Protein AF-A0A970SRC0-F1 (afdb_monomer_lite)

Structure (mmCIF, N/CA/C/O backbone):
data_AF-A0A970SRC0-F1
#
_entry.id   AF-A0A970SRC0-F1
#
loop_
_atom_site.group_PDB
_atom_site.id
_atom_site.type_symbol
_atom_site.label_atom_id
_atom_site.label_alt_id
_atom_site.label_comp_id
_atom_site.label_asym_id
_atom_site.label_entity_id
_atom_site.label_seq_id
_atom_site.pdbx_PDB_ins_code
_atom_site.Cartn_x
_atom_site.Cartn_y
_atom_site.Cartn_z
_atom_site.occupancy
_atom_site.B_iso_or_equiv
_atom_site.auth_seq_id
_atom_site.auth_comp_id
_atom_site.auth_asym_id
_atom_site.auth_atom_id
_atom_site.pdbx_PDB_model_num
ATOM 1 N N . PRO A 1 1 ? 11.162 3.478 -21.171 1.00 37.19 1 PRO A N 1
ATOM 2 C CA . PRO A 1 1 ? 11.916 2.953 -22.326 1.00 37.19 1 PRO A CA 1
ATOM 3 C C . PRO A 1 1 ? 12.314 1.487 -22.072 1.00 37.19 1 PRO A C 1
ATOM 5 O O . PRO A 1 1 ? 12.877 1.206 -21.022 1.00 37.19 1 PRO A O 1
ATOM 8 N N . MET A 1 2 ? 12.082 0.576 -23.019 1.00 35.88 2 MET A N 1
ATOM 9 C CA . MET A 1 2 ? 13.018 -0.543 -23.213 1.00 35.88 2 MET A CA 1
ATOM 10 C C . MET A 1 2 ? 13.624 -0.421 -24.614 1.00 35.88 2 MET A C 1
ATOM 12 O O . MET A 1 2 ? 13.090 -1.006 -25.547 1.00 35.88 2 MET A O 1
ATOM 16 N N . PRO A 1 3 ? 14.675 0.404 -24.789 1.00 45.31 3 PRO A N 1
ATOM 17 C CA . PRO A 1 3 ? 15.273 0.731 -26.077 1.00 45.31 3 PRO A CA 1
ATOM 18 C C . PRO A 1 3 ? 16.779 0.422 -26.089 1.00 45.31 3 PRO A C 1
ATOM 20 O O . PRO A 1 3 ? 17.549 1.151 -26.695 1.00 45.31 3 PRO A O 1
ATOM 23 N N . THR A 1 4 ? 17.242 -0.589 -25.352 1.00 50.81 4 THR A N 1
ATOM 24 C CA . THR A 1 4 ? 18.683 -0.912 -25.286 1.00 50.81 4 THR A CA 1
ATOM 25 C C . THR A 1 4 ? 19.015 -2.321 -25.748 1.00 50.81 4 THR A C 1
ATOM 27 O O . THR A 1 4 ? 20.166 -2.726 -25.639 1.00 50.81 4 THR A O 1
ATOM 30 N N . ALA A 1 5 ? 18.040 -3.077 -26.244 1.00 50.91 5 ALA A N 1
ATOM 31 C CA . ALA A 1 5 ? 18.262 -4.444 -26.683 1.00 50.91 5 ALA A CA 1
ATOM 32 C C . ALA A 1 5 ? 18.183 -4.543 -28.200 1.00 50.91 5 ALA A C 1
ATOM 34 O O . ALA A 1 5 ? 17.167 -4.194 -28.796 1.00 50.91 5 ALA A O 1
ATOM 35 N N . VAL A 1 6 ? 19.266 -5.032 -28.801 1.00 54.28 6 VAL A N 1
ATOM 36 C CA . VAL A 1 6 ? 19.375 -5.267 -30.248 1.00 54.28 6 VAL A CA 1
ATOM 37 C C . VAL A 1 6 ? 18.548 -6.496 -30.667 1.00 54.28 6 VAL A C 1
ATOM 39 O O . VAL A 1 6 ? 18.113 -6.589 -31.811 1.00 54.28 6 VAL A O 1
ATOM 42 N N . GLY A 1 7 ? 18.256 -7.413 -29.736 1.00 54.25 7 GLY A N 1
ATOM 43 C CA . GLY A 1 7 ? 17.376 -8.565 -29.943 1.00 54.25 7 GLY A CA 1
ATOM 44 C C . GLY A 1 7 ? 16.502 -8.877 -28.725 1.00 54.25 7 GLY A C 1
ATOM 45 O O . GLY A 1 7 ? 16.784 -8.444 -27.612 1.00 54.25 7 GLY A O 1
ATOM 46 N N . LEU A 1 8 ? 15.435 -9.665 -28.924 1.00 53.69 8 LEU A N 1
ATOM 47 C CA . LEU A 1 8 ? 14.475 -10.026 -27.864 1.00 53.69 8 LEU A CA 1
ATOM 48 C C . LEU A 1 8 ? 15.140 -10.750 -26.677 1.00 53.69 8 LEU A C 1
ATOM 50 O O . LEU A 1 8 ? 14.705 -10.589 -25.543 1.00 53.69 8 LEU A O 1
ATOM 54 N N . ASN A 1 9 ? 16.210 -11.507 -26.936 1.00 64.44 9 ASN A N 1
ATOM 55 C CA . ASN A 1 9 ? 16.977 -12.213 -25.904 1.00 64.44 9 ASN A CA 1
ATOM 56 C C . ASN A 1 9 ? 17.812 -11.274 -25.020 1.00 64.44 9 ASN A C 1
ATOM 58 O O . ASN A 1 9 ? 18.131 -11.638 -23.893 1.00 64.44 9 ASN A O 1
ATOM 62 N N . ASP A 1 10 ? 18.135 -10.078 -25.516 1.00 68.81 10 ASP A N 1
ATOM 63 C CA . ASP A 1 10 ? 18.911 -9.064 -24.794 1.00 68.81 10 ASP A CA 1
ATOM 64 C C . ASP A 1 10 ? 18.001 -8.012 -24.142 1.00 68.81 10 ASP A C 1
ATOM 66 O O . ASP A 1 10 ? 18.478 -7.059 -23.519 1.00 68.81 10 ASP A O 1
ATOM 70 N N . ALA A 1 11 ? 16.679 -8.156 -24.311 1.00 65.88 11 ALA A N 1
ATOM 71 C CA . ALA A 1 11 ? 15.693 -7.263 -23.729 1.00 65.88 11 ALA A CA 1
ATOM 72 C C . ALA A 1 11 ? 15.822 -7.279 -22.201 1.00 65.88 11 ALA A C 1
ATOM 74 O O . ALA A 1 11 ? 15.845 -8.359 -21.599 1.00 65.88 11 ALA A O 1
ATOM 75 N N . PRO A 1 12 ? 15.867 -6.102 -21.546 1.00 72.50 12 PRO A N 1
ATOM 76 C CA . PRO A 1 12 ? 15.714 -6.069 -20.106 1.00 72.50 12 PRO A CA 1
ATOM 77 C C . PRO A 1 12 ? 14.391 -6.747 -19.738 1.00 72.50 12 PRO A C 1
ATOM 79 O O . PRO A 1 12 ? 13.423 -6.731 -20.494 1.00 72.50 12 PRO A O 1
ATOM 82 N N . TRP A 1 13 ? 14.331 -7.358 -18.570 1.00 78.06 13 TRP A N 1
ATOM 83 C CA . TRP A 1 13 ? 13.105 -7.954 -18.057 1.00 78.06 13 TRP A CA 1
ATOM 84 C C . TRP A 1 13 ? 12.775 -7.316 -16.714 1.00 78.06 13 TRP A C 1
ATOM 86 O O . TRP A 1 13 ? 13.642 -6.795 -16.013 1.00 78.06 13 TRP A O 1
ATOM 96 N N . CYS A 1 14 ? 11.490 -7.313 -16.380 1.00 83.50 14 CYS A N 1
ATOM 97 C CA . CYS A 1 14 ? 10.977 -6.760 -15.137 1.00 83.50 14 CYS A CA 1
ATOM 98 C C . CYS A 1 14 ? 10.246 -7.867 -14.384 1.00 83.50 14 CYS A C 1
ATOM 100 O O . CYS A 1 14 ? 9.381 -8.542 -14.946 1.00 83.50 14 CYS A O 1
ATOM 102 N N . VAL A 1 15 ? 10.598 -8.048 -13.113 1.00 86.75 15 VAL A N 1
ATOM 103 C CA . VAL A 1 15 ? 9.822 -8.886 -12.198 1.00 86.75 15 VAL A CA 1
ATOM 104 C C . VAL A 1 15 ? 8.583 -8.116 -11.791 1.00 86.75 15 VAL A C 1
ATOM 106 O O . VAL A 1 15 ? 8.676 -6.967 -11.362 1.00 86.75 15 VAL A O 1
ATOM 109 N N . VAL A 1 16 ? 7.427 -8.762 -11.887 1.00 89.88 16 VAL A N 1
ATOM 110 C CA . VAL A 1 16 ? 6.157 -8.171 -11.481 1.00 89.88 16 VAL A CA 1
ATOM 111 C C . VAL A 1 16 ? 5.521 -9.059 -10.424 1.00 89.88 16 VAL A C 1
ATOM 113 O O . VAL A 1 16 ? 5.255 -10.234 -10.672 1.00 89.88 16 VAL A O 1
ATOM 116 N N . ALA A 1 17 ? 5.249 -8.477 -9.259 1.00 91.75 17 ALA A N 1
ATOM 117 C CA . ALA A 1 17 ? 4.469 -9.088 -8.191 1.00 91.75 17 ALA A CA 1
ATOM 118 C C . ALA A 1 17 ? 3.111 -8.374 -8.111 1.00 91.75 17 ALA A C 1
ATOM 120 O O . ALA A 1 17 ? 2.997 -7.319 -7.486 1.00 91.75 17 ALA A O 1
ATOM 121 N N . PRO A 1 18 ? 2.081 -8.874 -8.810 1.00 90.75 18 PRO A N 1
ATOM 122 C CA . PRO A 1 18 ? 0.818 -8.168 -8.875 1.00 90.75 18 PRO A CA 1
ATOM 123 C C . PRO A 1 18 ? -0.003 -8.449 -7.612 1.00 90.75 18 PRO A C 1
ATOM 125 O O . PRO A 1 18 ? -0.412 -9.582 -7.391 1.00 90.75 18 PRO A O 1
ATOM 128 N N . MET A 1 19 ? -0.299 -7.420 -6.823 1.00 90.56 19 MET A N 1
ATOM 129 C CA . MET A 1 19 ? -1.261 -7.497 -5.714 1.00 90.56 19 MET A CA 1
ATOM 130 C C . MET A 1 19 ? -2.680 -7.251 -6.233 1.00 90.56 19 MET A C 1
ATOM 132 O O . MET A 1 19 ? -2.874 -6.540 -7.232 1.00 90.56 19 MET A O 1
ATOM 136 N N . LEU A 1 20 ? -3.693 -7.861 -5.625 1.00 87.00 20 LEU A N 1
ATOM 137 C CA . LEU A 1 20 ? -5.084 -7.576 -5.977 1.00 87.00 20 LEU A CA 1
ATOM 138 C C . LEU A 1 20 ? -5.631 -6.393 -5.174 1.00 87.00 20 LEU A C 1
ATOM 140 O O . LEU A 1 20 ? -5.404 -6.254 -3.984 1.00 87.00 20 LEU A O 1
ATOM 144 N N . ARG A 1 21 ? -6.417 -5.547 -5.852 1.00 79.69 21 ARG A N 1
ATOM 145 C CA . ARG A 1 21 ? -7.370 -4.619 -5.220 1.00 79.69 21 ARG A CA 1
ATOM 146 C C . ARG A 1 21 ? -6.800 -3.604 -4.215 1.00 79.69 21 ARG A C 1
ATOM 148 O O . ARG A 1 21 ? -7.604 -3.037 -3.495 1.00 79.69 21 ARG A O 1
ATOM 155 N N . SER A 1 22 ? -5.509 -3.265 -4.233 1.00 78.62 22 SER A N 1
ATOM 156 C CA . SER A 1 22 ? -4.916 -2.278 -3.304 1.00 78.62 22 SER A CA 1
ATOM 157 C C . SER A 1 22 ? -5.752 -0.992 -3.157 1.00 78.62 22 SER A C 1
ATOM 159 O O . SER A 1 22 ? -6.338 -0.752 -2.109 1.00 78.62 22 SER A O 1
ATOM 161 N N . GLY A 1 23 ? -5.954 -0.223 -4.232 1.00 86.19 23 GLY A N 1
ATOM 162 C CA . GLY A 1 23 ? -6.809 0.978 -4.176 1.00 86.19 23 GLY A CA 1
ATOM 163 C C . GLY A 1 23 ? -8.270 0.692 -3.786 1.00 86.19 23 GLY A C 1
ATOM 164 O O . GLY A 1 23 ? -8.908 1.493 -3.115 1.00 86.19 23 GLY A O 1
ATOM 165 N N . ARG A 1 24 ? -8.786 -0.494 -4.126 1.00 91.12 24 ARG A N 1
ATOM 166 C CA . ARG A 1 24 ? -10.166 -0.901 -3.817 1.00 91.12 24 ARG A CA 1
ATOM 167 C C . ARG A 1 24 ? -10.361 -1.283 -2.348 1.00 91.12 24 ARG A C 1
ATOM 169 O O . ARG A 1 24 ? -11.495 -1.256 -1.886 1.00 91.12 24 ARG A O 1
ATOM 176 N N . VAL A 1 25 ? -9.297 -1.645 -1.630 1.00 94.00 25 VAL A N 1
ATOM 177 C CA . VAL A 1 25 ? -9.335 -1.846 -0.173 1.00 94.00 25 VAL A CA 1
ATOM 178 C C . VAL A 1 25 ? -9.595 -0.507 0.507 1.00 94.00 25 VAL A C 1
ATOM 180 O O . VAL A 1 25 ? -10.478 -0.419 1.356 1.00 94.00 25 VAL A O 1
ATOM 183 N N . TRP A 1 26 ? -8.893 0.546 0.082 1.00 94.00 26 TRP A N 1
ATOM 184 C CA . TRP A 1 26 ? -9.142 1.904 0.564 1.00 94.00 26 TRP A CA 1
ATOM 185 C C . TRP A 1 26 ? -10.562 2.377 0.226 1.00 94.00 26 TRP A C 1
ATOM 187 O O . TRP A 1 26 ? -11.284 2.806 1.123 1.00 94.00 26 TRP A O 1
ATOM 197 N N . ASP A 1 27 ? -11.012 2.183 -1.022 1.00 93.25 27 ASP A N 1
ATOM 198 C CA . ASP A 1 27 ? -12.395 2.489 -1.425 1.00 93.25 27 ASP A CA 1
ATOM 199 C C . ASP A 1 27 ? -13.433 1.749 -0.568 1.00 93.25 27 ASP A C 1
ATOM 201 O O . ASP A 1 27 ? -14.478 2.305 -0.230 1.00 93.25 27 ASP A O 1
ATOM 205 N N . TRP A 1 28 ? -13.161 0.487 -0.220 1.00 94.44 28 TRP A N 1
ATOM 206 C CA . TRP A 1 28 ? -14.053 -0.312 0.613 1.00 94.44 28 TRP A CA 1
ATOM 207 C C . TRP A 1 28 ? -14.157 0.261 2.026 1.00 94.44 28 TRP A C 1
ATOM 209 O O . TRP A 1 28 ? -15.273 0.468 2.497 1.00 94.44 28 TRP A O 1
ATOM 219 N N . VAL A 1 29 ? -13.028 0.585 2.674 1.00 95.62 29 VAL A N 1
ATOM 220 C CA . VAL A 1 29 ? -13.040 1.213 4.008 1.00 95.62 29 VAL A CA 1
ATOM 221 C C . VAL A 1 29 ? -13.735 2.574 3.961 1.00 95.62 29 VAL A C 1
ATOM 223 O O . VAL A 1 29 ? -14.544 2.879 4.836 1.00 95.62 29 VAL A O 1
ATOM 226 N N . ARG A 1 30 ? -13.478 3.371 2.919 1.00 95.25 30 ARG A N 1
ATOM 227 C CA . ARG A 1 30 ? -14.148 4.657 2.689 1.00 95.25 30 ARG A CA 1
ATOM 228 C C . ARG A 1 30 ? -15.665 4.497 2.640 1.00 95.25 30 ARG A C 1
ATOM 230 O O . ARG A 1 30 ? -16.371 5.210 3.352 1.00 95.25 30 ARG A O 1
ATOM 237 N N . GLY A 1 31 ? -16.151 3.508 1.891 1.00 95.75 31 GLY A N 1
ATOM 238 C CA . GLY A 1 31 ? -17.576 3.194 1.771 1.00 95.75 31 GLY A CA 1
ATOM 239 C C . GLY A 1 31 ? -18.246 2.695 3.058 1.00 95.75 31 GLY A C 1
ATOM 240 O O . GLY A 1 31 ? -19.471 2.673 3.123 1.00 95.75 31 GLY A O 1
ATOM 241 N N . LEU A 1 32 ? -17.489 2.324 4.101 1.00 94.75 32 LEU A N 1
ATOM 242 C CA . LEU A 1 32 ? -18.065 1.985 5.412 1.00 94.75 32 LEU A CA 1
ATOM 243 C C . LEU A 1 32 ? -18.549 3.217 6.188 1.00 94.75 32 LEU A C 1
ATOM 245 O O . LEU A 1 32 ? -19.300 3.070 7.154 1.00 94.75 32 LEU A O 1
ATOM 249 N N . ARG A 1 33 ? -18.087 4.419 5.821 1.00 95.38 33 ARG A N 1
ATOM 250 C CA . ARG A 1 33 ? -18.357 5.650 6.576 1.00 95.38 33 ARG A CA 1
ATOM 251 C C . ARG A 1 33 ? -18.884 6.800 5.733 1.00 95.38 33 ARG A C 1
ATOM 253 O O . ARG A 1 33 ? -19.674 7.584 6.253 1.00 95.38 33 ARG A O 1
ATOM 260 N N . PHE A 1 34 ? -18.418 6.923 4.500 1.00 95.94 34 PHE A N 1
ATOM 261 C CA . PHE A 1 34 ? -18.703 8.058 3.634 1.00 95.94 34 PHE A CA 1
ATOM 262 C C . PHE A 1 34 ? -19.494 7.618 2.409 1.00 95.94 34 PHE A C 1
ATOM 264 O O . PHE A 1 34 ? -19.345 6.490 1.930 1.00 95.94 34 PHE A O 1
ATOM 271 N N . ASP A 1 35 ? -20.298 8.536 1.879 1.00 93.56 35 ASP A N 1
ATOM 272 C CA . ASP A 1 35 ? -21.001 8.321 0.622 1.00 93.56 35 ASP A CA 1
ATOM 273 C C . ASP A 1 35 ? -20.005 8.195 -0.539 1.00 93.56 35 ASP A C 1
ATOM 275 O O . ASP A 1 35 ? -18.923 8.790 -0.548 1.00 93.56 35 ASP A O 1
ATOM 279 N N . ILE A 1 36 ? -20.377 7.409 -1.552 1.00 87.94 36 ILE A N 1
ATOM 280 C CA . ILE A 1 36 ? -19.498 7.105 -2.690 1.00 87.94 36 ILE A CA 1
ATOM 281 C C . ILE A 1 36 ? -19.034 8.382 -3.403 1.00 87.94 36 ILE A C 1
ATOM 283 O O . ILE A 1 36 ? -17.861 8.442 -3.780 1.00 87.94 36 ILE A O 1
ATOM 287 N N . ASP A 1 37 ? -19.912 9.383 -3.505 1.00 91.81 37 ASP A N 1
ATOM 288 C CA . ASP A 1 37 ? -19.702 10.633 -4.244 1.00 91.81 37 ASP A CA 1
ATOM 289 C C . ASP A 1 37 ? -19.179 11.794 -3.377 1.00 91.81 37 ASP A C 1
ATOM 291 O O . ASP A 1 37 ? -19.042 12.911 -3.877 1.00 91.81 37 ASP A O 1
ATOM 295 N N . ASP A 1 38 ? -18.888 11.566 -2.091 1.00 93.25 38 ASP A N 1
ATOM 296 C CA . ASP A 1 38 ? -18.345 12.606 -1.210 1.00 93.25 38 ASP A CA 1
ATOM 297 C C . ASP A 1 38 ? -16.899 12.958 -1.622 1.00 93.25 38 ASP A C 1
ATOM 299 O O . ASP A 1 38 ? -15.992 12.131 -1.456 1.00 93.25 38 ASP A O 1
ATOM 303 N N . PRO A 1 39 ? -16.646 14.183 -2.130 1.00 92.25 39 PRO A N 1
ATOM 304 C CA . PRO A 1 39 ? -15.326 14.582 -2.613 1.00 92.25 39 PRO A CA 1
ATOM 305 C C . PRO A 1 39 ? -14.306 14.786 -1.486 1.00 92.25 39 PRO A C 1
ATOM 307 O O . PRO A 1 39 ? -13.114 14.902 -1.760 1.00 92.25 39 PRO A O 1
ATOM 310 N N . THR A 1 40 ? -14.755 14.853 -0.231 1.00 94.38 40 THR A N 1
ATOM 311 C CA . THR A 1 40 ? -13.907 15.053 0.953 1.00 94.38 40 THR A CA 1
ATOM 312 C C . THR A 1 40 ? -13.564 13.746 1.661 1.00 94.38 40 THR A C 1
ATOM 314 O O . THR A 1 40 ? -12.723 13.735 2.561 1.00 94.38 40 THR A O 1
ATOM 317 N N . ALA A 1 41 ? -14.178 12.633 1.249 1.00 94.56 41 ALA A N 1
ATOM 318 C CA . ALA A 1 41 ? -14.099 11.361 1.955 1.00 94.56 41 ALA A CA 1
ATOM 319 C C . ALA A 1 41 ? -12.671 10.814 2.088 1.00 94.56 41 ALA A C 1
ATOM 321 O O . ALA A 1 41 ? -12.327 10.281 3.140 1.00 94.56 41 ALA A O 1
ATOM 322 N N . ASP A 1 42 ? -11.835 10.952 1.054 1.00 92.38 42 ASP A N 1
ATOM 323 C CA . ASP A 1 42 ? -10.444 10.483 1.100 1.00 92.38 42 ASP A CA 1
ATOM 324 C C . ASP A 1 42 ? -9.613 11.257 2.128 1.00 92.38 42 ASP A C 1
ATOM 326 O O . ASP A 1 42 ? -8.964 10.651 2.980 1.00 92.38 42 ASP A O 1
ATOM 330 N N . GLU A 1 43 ? -9.683 12.590 2.095 1.00 93.88 43 GLU A N 1
ATOM 331 C CA . GLU A 1 43 ? -8.971 13.456 3.040 1.00 93.88 43 GLU A CA 1
ATOM 332 C C . GLU A 1 43 ? -9.485 13.248 4.473 1.00 93.88 43 GLU A C 1
ATOM 334 O O . GLU A 1 43 ? -8.703 13.136 5.419 1.00 93.88 43 GLU A O 1
ATOM 339 N N . ALA A 1 44 ? -10.803 13.136 4.650 1.00 95.94 44 ALA A N 1
ATOM 340 C CA . ALA A 1 44 ? -11.409 12.871 5.948 1.00 95.94 44 ALA A CA 1
ATOM 341 C C . ALA A 1 44 ? -10.980 11.506 6.513 1.00 95.94 44 ALA A C 1
ATOM 343 O O . ALA A 1 44 ? -10.643 11.409 7.695 1.00 95.94 44 ALA A O 1
ATOM 344 N N . LEU A 1 45 ? -10.953 10.455 5.686 1.00 96.50 45 LEU A N 1
ATOM 345 C CA . LEU A 1 45 ? -10.524 9.122 6.107 1.00 96.50 45 LEU A CA 1
ATOM 346 C C . LEU A 1 45 ? -9.021 9.071 6.414 1.00 96.50 45 LEU A C 1
ATOM 348 O O . LEU A 1 45 ? -8.633 8.466 7.414 1.00 96.50 45 LEU A O 1
ATOM 352 N N . GLU A 1 46 ? -8.184 9.730 5.607 1.00 95.00 46 GLU A N 1
ATOM 353 C CA . GLU A 1 46 ? -6.744 9.847 5.866 1.00 95.00 46 GLU A CA 1
ATOM 354 C C . GLU A 1 46 ? -6.476 10.565 7.196 1.00 95.00 46 GLU A C 1
ATOM 356 O O . GLU A 1 46 ? -5.679 10.083 8.001 1.00 95.00 46 GLU A O 1
ATOM 361 N N . ASN A 1 47 ? -7.211 11.640 7.497 1.00 95.50 47 ASN A N 1
ATOM 362 C CA . ASN A 1 47 ? -7.114 12.339 8.780 1.00 95.50 47 ASN A CA 1
ATOM 363 C C . ASN A 1 47 ? -7.525 11.456 9.970 1.00 95.50 47 ASN A C 1
ATOM 365 O O . ASN A 1 47 ? -6.865 11.473 11.010 1.00 95.50 47 ASN A O 1
ATOM 369 N N . LEU A 1 48 ? -8.584 10.651 9.831 1.00 96.75 48 LEU A N 1
ATOM 370 C CA . LEU A 1 48 ? -9.000 9.703 10.873 1.00 96.75 48 LEU A CA 1
ATOM 371 C C . LEU A 1 48 ? -7.952 8.602 11.094 1.00 96.75 48 LEU A C 1
ATOM 373 O O . LEU A 1 48 ? -7.671 8.241 12.239 1.00 96.75 48 LEU A O 1
ATOM 377 N N . ALA A 1 49 ? -7.349 8.090 10.019 1.00 96.62 49 ALA A N 1
ATOM 378 C CA . ALA A 1 49 ? -6.256 7.124 10.099 1.00 96.62 49 ALA A CA 1
ATOM 379 C C . ALA A 1 49 ? -5.004 7.731 10.753 1.00 96.62 49 ALA A C 1
ATOM 381 O O . ALA A 1 49 ? -4.359 7.086 11.583 1.00 96.62 49 ALA A O 1
ATOM 382 N N . LEU A 1 50 ? -4.689 8.992 10.444 1.00 95.38 50 LEU A N 1
ATOM 383 C CA . LEU A 1 50 ? -3.576 9.717 11.053 1.00 95.38 50 LEU A CA 1
ATOM 384 C C . LEU A 1 50 ? -3.787 9.909 12.559 1.00 95.38 50 LEU A C 1
ATOM 386 O O . LEU A 1 50 ? -2.879 9.641 13.343 1.00 95.38 50 LEU A O 1
ATOM 390 N N . GLN A 1 51 ? -4.992 10.306 12.975 1.00 94.69 51 GLN A N 1
ATOM 391 C CA . GLN A 1 51 ? -5.347 10.419 14.393 1.00 94.69 51 GLN A CA 1
ATOM 392 C C . GLN A 1 51 ? -5.199 9.076 15.114 1.00 94.69 51 GLN A C 1
ATOM 394 O O . GLN A 1 51 ? -4.631 9.027 16.203 1.00 94.69 51 GLN A O 1
ATOM 399 N N . ALA A 1 52 ? -5.647 7.976 14.499 1.00 95.31 52 ALA A N 1
ATOM 400 C CA . ALA A 1 52 ? -5.451 6.632 15.041 1.00 95.31 52 ALA A CA 1
ATOM 401 C C . ALA A 1 52 ? -3.961 6.273 15.193 1.00 95.31 52 ALA A C 1
ATOM 403 O O . ALA A 1 52 ? -3.562 5.700 16.209 1.00 95.31 52 ALA A O 1
ATOM 404 N N . ALA A 1 53 ? -3.118 6.667 14.234 1.00 93.50 53 ALA A N 1
ATOM 405 C CA . ALA A 1 53 ? -1.674 6.423 14.271 1.00 93.50 53 ALA A CA 1
ATOM 406 C C . ALA A 1 53 ? -0.944 7.234 15.359 1.00 93.50 53 ALA A C 1
ATOM 408 O O . ALA A 1 53 ? 0.132 6.838 15.816 1.00 93.50 53 ALA A O 1
ATOM 409 N N . GLN A 1 54 ? -1.534 8.353 15.789 1.00 93.31 54 GLN A N 1
ATOM 410 C CA . GLN A 1 54 ? -1.001 9.245 16.823 1.00 93.31 54 GLN A CA 1
ATOM 411 C C . GLN A 1 54 ? -1.424 8.865 18.251 1.00 93.31 54 GLN A C 1
ATOM 413 O O . GLN A 1 54 ? -0.866 9.406 19.203 1.00 93.31 54 GLN A O 1
ATOM 418 N N . LYS A 1 55 ? -2.369 7.930 18.435 1.00 91.56 55 LYS A N 1
ATOM 419 C CA . LYS A 1 55 ? -2.848 7.525 19.770 1.00 91.56 55 LYS A CA 1
ATOM 420 C C . LYS A 1 55 ? -1.722 6.939 20.638 1.00 91.56 55 LYS A C 1
ATOM 422 O O . LYS A 1 55 ? -1.039 5.971 20.270 1.00 91.56 55 LYS A O 1
ATOM 427 N N . GLU A 1 56 ? -1.556 7.477 21.846 1.00 86.19 56 GLU A N 1
ATOM 428 C CA . GLU A 1 56 ? -0.580 6.975 22.825 1.00 86.19 56 GLU A CA 1
ATOM 429 C C . GLU A 1 56 ? -0.917 5.569 23.338 1.00 86.19 56 GLU A C 1
ATOM 431 O O . GLU A 1 56 ? -0.013 4.777 23.597 1.00 86.19 56 GLU A O 1
ATOM 436 N N . ASP A 1 57 ? -2.192 5.212 23.374 1.00 88.44 57 ASP A N 1
ATOM 437 C CA . ASP A 1 57 ? -2.728 3.933 23.835 1.00 88.44 57 ASP A CA 1
ATOM 438 C C . ASP A 1 57 ? -3.276 3.068 22.684 1.00 88.44 57 ASP A C 1
ATOM 440 O O . ASP A 1 57 ? -4.127 2.208 22.901 1.00 88.44 57 ASP A O 1
ATOM 444 N N . ARG A 1 58 ? -2.780 3.276 21.449 1.00 90.56 58 ARG A N 1
ATOM 445 C CA . ARG A 1 58 ? -3.180 2.507 20.256 1.00 90.56 58 ARG A CA 1
ATOM 446 C C . ARG A 1 58 ? -3.149 0.998 20.527 1.00 90.56 58 ARG A C 1
ATOM 448 O O . ARG A 1 58 ? -2.073 0.419 20.691 1.00 90.56 58 ARG A O 1
ATOM 455 N N . LEU A 1 59 ? -4.324 0.374 20.495 1.00 92.56 59 LEU A N 1
ATOM 456 C CA . LEU A 1 59 ? -4.479 -1.076 20.550 1.00 92.56 59 LEU A CA 1
ATOM 457 C C . LEU A 1 59 ? -4.301 -1.683 19.150 1.00 92.56 59 LEU A C 1
ATOM 459 O O . LEU A 1 59 ? -4.623 -1.034 18.153 1.00 92.56 59 LEU A O 1
ATOM 463 N N . PRO A 1 60 ? -3.735 -2.896 19.049 1.00 92.12 60 PRO A N 1
ATOM 464 C CA . PRO A 1 60 ? -3.445 -3.495 17.762 1.00 92.12 60 PRO A CA 1
ATOM 465 C C . PRO A 1 60 ? -4.711 -4.026 17.087 1.00 92.12 60 PRO A C 1
ATOM 467 O O . PRO A 1 60 ? -5.431 -4.849 17.647 1.00 92.12 60 PRO A O 1
ATOM 470 N N . VAL A 1 61 ? -4.909 -3.618 15.838 1.00 96.25 61 VAL A N 1
ATOM 471 C CA . VAL A 1 61 ? -5.863 -4.216 14.905 1.00 96.25 61 VAL A CA 1
ATOM 472 C C . VAL A 1 61 ? -5.122 -4.532 13.612 1.00 96.25 61 VAL A C 1
ATOM 474 O O . VAL A 1 61 ? -4.383 -3.705 13.080 1.00 96.25 61 VAL A O 1
ATOM 477 N N . VAL A 1 62 ? -5.287 -5.754 13.118 1.00 96.56 62 VAL A N 1
ATOM 478 C CA . VAL A 1 62 ? -4.609 -6.241 11.915 1.00 96.56 62 VAL A CA 1
ATOM 479 C C . VAL A 1 62 ? -5.656 -6.522 10.856 1.00 96.56 62 VAL A C 1
ATOM 481 O O . VAL A 1 62 ? -6.631 -7.230 11.110 1.00 96.56 62 VAL A O 1
ATOM 484 N N . PHE A 1 63 ? -5.435 -5.972 9.666 1.00 96.56 63 PHE A N 1
ATOM 485 C CA . PHE A 1 63 ? -6.251 -6.239 8.494 1.00 96.56 63 PHE A CA 1
ATOM 486 C C . PHE A 1 63 ? -5.444 -7.035 7.462 1.00 96.56 63 PHE A C 1
ATOM 488 O O . PHE A 1 63 ? -4.434 -6.546 6.947 1.00 96.56 63 PHE A O 1
ATOM 495 N N . ASP A 1 64 ? -5.896 -8.254 7.172 1.00 94.25 64 ASP A N 1
ATOM 496 C CA . ASP A 1 64 ? -5.565 -8.971 5.942 1.00 94.25 64 ASP A CA 1
ATOM 497 C C . ASP A 1 64 ? -6.445 -8.429 4.809 1.00 94.25 64 ASP A C 1
ATOM 499 O O . ASP A 1 64 ? -7.674 -8.472 4.882 1.00 94.25 64 ASP A O 1
ATOM 503 N N . THR A 1 65 ? -5.812 -7.880 3.775 1.00 94.25 65 THR A N 1
ATOM 504 C CA . THR A 1 65 ? -6.481 -7.069 2.750 1.00 94.25 65 THR A CA 1
ATOM 505 C C . THR A 1 65 ? -6.993 -7.857 1.542 1.00 94.25 65 THR A C 1
ATOM 507 O O . THR A 1 65 ? -7.475 -7.242 0.588 1.00 94.25 65 THR A O 1
ATOM 510 N N . ALA A 1 66 ? -6.969 -9.195 1.585 1.00 93.94 66 ALA A N 1
ATOM 511 C CA . ALA A 1 66 ? -7.410 -10.090 0.507 1.00 93.94 66 ALA A CA 1
ATOM 512 C C . ALA A 1 66 ? -8.942 -10.088 0.250 1.00 93.94 66 ALA A C 1
ATOM 514 O O . ALA A 1 66 ? -9.586 -11.129 0.160 1.00 93.94 66 ALA A O 1
ATOM 515 N N . LEU A 1 67 ? -9.578 -8.917 0.118 1.00 93.00 67 LEU A N 1
ATOM 516 C CA . LEU A 1 67 ? -11.034 -8.727 -0.022 1.00 93.00 67 LEU A CA 1
ATOM 517 C C . LEU A 1 67 ? -11.657 -9.353 -1.284 1.00 93.00 67 LEU A C 1
ATOM 519 O O . LEU A 1 67 ? -12.877 -9.359 -1.430 1.00 93.00 67 LEU A O 1
ATOM 523 N N . GLY A 1 68 ? -10.858 -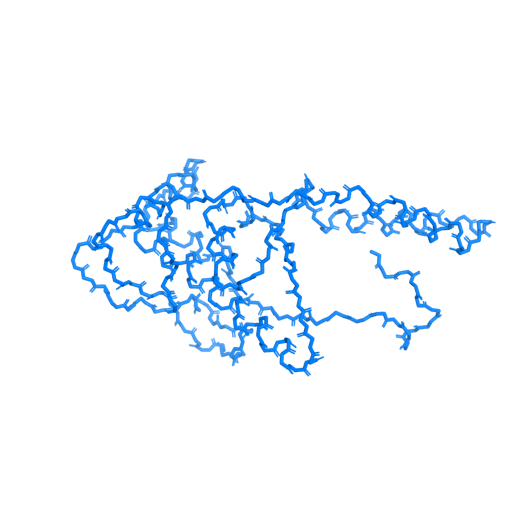9.846 -2.225 1.00 91.44 68 GLY A N 1
ATOM 524 C CA . GLY A 1 68 ? -11.369 -10.514 -3.418 1.00 91.44 68 GLY A CA 1
ATOM 525 C C . GLY A 1 68 ? -10.381 -11.522 -3.974 1.00 91.44 68 GLY A C 1
ATOM 526 O O . GLY A 1 68 ? -10.120 -11.478 -5.180 1.00 91.44 68 GLY A O 1
ATOM 527 N N . GLY A 1 69 ? -9.823 -12.353 -3.090 1.00 92.69 69 GLY A N 1
ATOM 528 C CA . GLY A 1 69 ? -8.672 -13.202 -3.365 1.00 92.69 69 GLY A CA 1
ATOM 529 C C . GLY A 1 69 ? -7.362 -12.420 -3.327 1.00 92.69 69 GLY A C 1
ATOM 530 O O . GLY A 1 69 ? -7.353 -11.187 -3.264 1.00 92.69 69 GLY A O 1
ATOM 531 N N . GLU A 1 70 ? -6.255 -13.147 -3.427 1.00 92.06 70 GLU A N 1
ATOM 532 C CA . GLU A 1 70 ? -4.920 -12.574 -3.531 1.00 92.06 70 GLU A CA 1
ATOM 533 C C . GLU A 1 70 ? -4.121 -13.210 -4.674 1.00 92.06 70 GLU A C 1
ATOM 535 O O . GLU A 1 70 ? -4.247 -14.394 -4.992 1.00 92.06 70 GLU A O 1
ATOM 540 N N . ARG A 1 71 ? -3.284 -12.395 -5.318 1.00 92.88 71 ARG A N 1
ATOM 541 C CA . ARG A 1 71 ? -2.242 -12.867 -6.235 1.00 92.88 71 ARG A CA 1
ATOM 542 C C . ARG A 1 71 ? -0.935 -12.911 -5.458 1.00 92.88 71 ARG A C 1
ATOM 544 O O . ARG A 1 71 ? -0.801 -13.732 -4.566 1.00 92.88 71 ARG A O 1
ATOM 551 N N . ALA A 1 72 ? 0.032 -12.050 -5.744 1.00 91.81 72 ALA A N 1
ATOM 552 C CA . ALA A 1 72 ? 1.245 -12.031 -4.945 1.00 91.81 72 ALA A CA 1
ATOM 553 C C . ALA A 1 72 ? 0.936 -11.554 -3.506 1.00 91.81 72 ALA A C 1
ATOM 555 O O . ALA A 1 72 ? 0.167 -10.607 -3.350 1.00 91.81 72 ALA A O 1
ATOM 556 N N . PRO A 1 73 ? 1.537 -12.165 -2.468 1.00 89.88 73 PRO A N 1
ATOM 557 C CA . PRO A 1 73 ? 2.563 -13.209 -2.548 1.00 89.88 73 PRO A CA 1
ATOM 558 C C . PRO A 1 73 ? 2.031 -14.660 -2.573 1.00 89.88 73 PRO A C 1
ATOM 560 O O . PRO A 1 73 ? 2.783 -15.557 -2.949 1.00 89.88 73 PRO A O 1
ATOM 563 N N . HIS A 1 74 ? 0.773 -14.912 -2.194 1.00 89.31 74 HIS A N 1
ATOM 564 C CA . HIS A 1 74 ? 0.285 -16.264 -1.855 1.00 89.31 74 HIS A CA 1
ATOM 565 C C . HIS A 1 74 ? -0.425 -17.037 -2.979 1.00 89.31 74 HIS A C 1
ATOM 567 O O . HIS A 1 74 ? -0.483 -18.261 -2.932 1.00 89.31 74 HIS A O 1
ATOM 573 N N . TRP A 1 75 ? -0.921 -16.344 -3.998 1.00 91.75 75 TRP A N 1
ATOM 574 C CA . TRP A 1 75 ? -1.655 -16.870 -5.153 1.00 91.75 75 TRP A CA 1
ATOM 575 C C . TRP A 1 75 ? -2.895 -17.685 -4.775 1.00 91.75 75 TRP A C 1
ATOM 577 O O . TRP A 1 75 ? -3.141 -18.759 -5.324 1.00 91.75 75 TRP A O 1
ATOM 587 N N . ASP A 1 76 ? -3.695 -17.147 -3.856 1.00 94.19 76 ASP A N 1
ATOM 588 C CA . ASP A 1 76 ? -4.909 -17.783 -3.357 1.00 94.19 76 ASP A CA 1
ATOM 589 C C . ASP A 1 76 ? -6.162 -17.009 -3.787 1.00 94.19 76 ASP A C 1
ATOM 591 O O . ASP A 1 76 ? -6.516 -15.965 -3.238 1.00 94.19 76 ASP A O 1
ATOM 595 N N . ALA A 1 77 ? -6.874 -17.555 -4.774 1.00 94.06 77 ALA A N 1
ATOM 596 C CA . ALA A 1 77 ? -8.127 -16.984 -5.259 1.00 94.06 77 ALA A CA 1
ATOM 597 C C . ALA A 1 77 ? -9.289 -17.109 -4.255 1.00 94.06 77 ALA A C 1
ATOM 599 O O . ALA A 1 77 ? -10.279 -16.391 -4.400 1.00 94.06 77 ALA A O 1
ATOM 600 N N . ALA A 1 78 ? -9.191 -18.012 -3.274 1.00 95.12 78 ALA A N 1
ATOM 601 C CA . ALA A 1 78 ? -10.190 -18.210 -2.228 1.00 95.12 78 ALA A CA 1
ATOM 602 C C . ALA A 1 78 ? -9.908 -17.372 -0.970 1.00 95.12 78 ALA A C 1
ATOM 604 O O . ALA A 1 78 ? -10.750 -17.346 -0.070 1.00 95.12 78 ALA A O 1
ATOM 605 N N . ALA A 1 79 ? -8.767 -16.674 -0.913 1.00 93.75 79 ALA A N 1
ATOM 606 C CA . ALA A 1 79 ? -8.442 -15.788 0.194 1.00 93.75 79 ALA A CA 1
ATOM 607 C C . ALA A 1 79 ? -9.523 -14.712 0.380 1.00 93.75 79 ALA A C 1
ATOM 609 O O . ALA A 1 79 ? -10.071 -14.158 -0.579 1.00 93.75 79 ALA A O 1
ATOM 610 N N . SER A 1 80 ? -9.819 -14.419 1.642 1.00 93.81 80 SER A N 1
ATOM 611 C CA . SER A 1 80 ? -10.782 -13.404 2.055 1.00 93.81 80 SER A CA 1
ATOM 612 C C . SER A 1 80 ? -10.138 -12.477 3.070 1.00 93.81 80 SER A C 1
ATOM 614 O O . SER A 1 80 ? -9.414 -12.946 3.946 1.00 93.81 80 SER A O 1
ATOM 616 N N . GLY A 1 81 ? -10.456 -11.186 3.008 1.00 93.44 81 GLY A N 1
ATOM 617 C CA . GLY A 1 81 ? -9.941 -10.237 3.985 1.00 93.44 81 GLY A CA 1
ATOM 618 C C . GLY A 1 81 ? -10.435 -10.536 5.403 1.00 93.44 81 GLY A C 1
ATOM 619 O O . GLY A 1 81 ? -11.559 -11.006 5.597 1.00 93.44 81 GLY A O 1
ATOM 620 N N . ALA A 1 82 ? -9.598 -10.245 6.395 1.00 95.56 82 ALA A N 1
ATOM 621 C CA . ALA A 1 82 ? -9.874 -10.537 7.798 1.00 95.56 82 ALA A CA 1
ATOM 622 C C . ALA A 1 82 ? -9.397 -9.401 8.704 1.00 95.56 82 ALA A C 1
ATOM 624 O O . ALA A 1 82 ? -8.236 -9.001 8.652 1.00 95.56 82 ALA A O 1
ATOM 625 N N . LEU A 1 83 ? -10.287 -8.913 9.571 1.00 96.56 83 LEU A N 1
ATOM 626 C CA . LEU A 1 83 ? -9.939 -8.002 10.660 1.00 96.56 83 LEU A CA 1
ATOM 627 C C . LEU A 1 83 ? -9.781 -8.799 11.954 1.00 96.56 83 LEU A C 1
ATOM 629 O O . LEU A 1 83 ? -10.701 -9.495 12.380 1.00 96.56 83 LEU A O 1
ATOM 633 N N . THR A 1 84 ? -8.618 -8.686 12.587 1.00 97.56 84 THR A N 1
ATOM 634 C CA . THR A 1 84 ? -8.281 -9.392 13.829 1.00 97.56 84 THR A CA 1
ATOM 635 C C . THR A 1 84 ? -7.788 -8.406 14.889 1.00 97.56 84 THR A C 1
ATOM 637 O O . THR A 1 84 ? -7.251 -7.349 14.564 1.00 97.56 84 THR A O 1
ATOM 640 N N . GLY A 1 85 ? -8.023 -8.717 16.169 1.00 96.38 85 GLY A N 1
ATOM 641 C CA . GLY A 1 85 ? -7.669 -7.832 17.292 1.00 96.38 85 GLY A CA 1
ATOM 642 C C . GLY A 1 85 ? -8.687 -6.728 17.611 1.00 96.38 85 GLY A C 1
ATOM 643 O O . GLY A 1 85 ? -8.428 -5.889 18.467 1.00 96.38 85 GLY A O 1
ATOM 644 N N . LEU A 1 86 ? -9.864 -6.728 16.974 1.00 96.62 86 LEU A N 1
ATOM 645 C CA . LEU A 1 86 ? -10.908 -5.741 17.257 1.00 96.62 86 LEU A CA 1
ATOM 646 C C . LEU A 1 86 ? -11.403 -5.818 18.713 1.00 96.62 86 LEU A C 1
ATOM 648 O O . LEU A 1 86 ? -11.948 -6.826 19.155 1.00 96.62 86 LEU A O 1
ATOM 652 N N . VAL A 1 87 ? -11.264 -4.701 19.420 1.00 96.62 87 VAL A N 1
ATOM 653 C CA . VAL A 1 87 ? -11.959 -4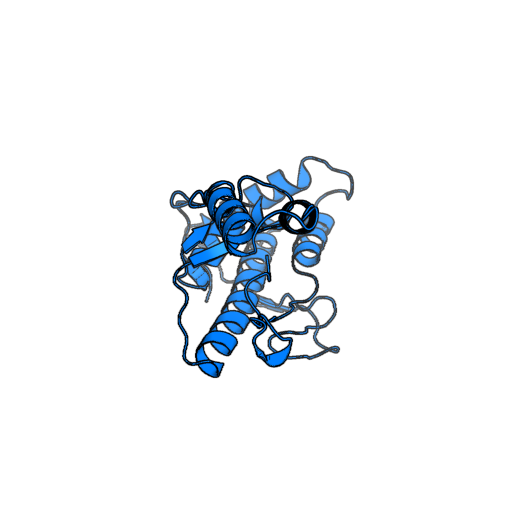.360 20.672 1.00 96.62 87 VAL A CA 1
ATOM 654 C C . VAL A 1 87 ? -12.932 -3.185 20.493 1.00 96.62 87 VAL A C 1
ATOM 656 O O . VAL A 1 87 ? -12.833 -2.451 19.510 1.00 96.62 87 VAL A O 1
ATOM 659 N N . GLU A 1 88 ? -13.829 -2.983 21.465 1.00 96.69 88 GLU A N 1
ATOM 660 C CA . GLU A 1 88 ? -14.911 -1.976 21.449 1.00 96.69 88 GLU A CA 1
ATOM 661 C C . GLU A 1 88 ? -14.437 -0.532 21.208 1.00 96.69 88 GLU A C 1
ATOM 663 O O . GLU A 1 88 ? -15.148 0.258 20.593 1.00 96.69 88 GLU A O 1
ATOM 668 N N . SER A 1 89 ? -13.227 -0.178 21.649 1.00 95.62 89 SER A N 1
ATOM 669 C CA . SER A 1 89 ? -12.694 1.181 21.500 1.00 95.62 89 SER A CA 1
ATOM 670 C C . SER A 1 89 ? -12.233 1.529 20.080 1.00 95.62 89 SER A C 1
ATOM 672 O O . SER A 1 89 ? -12.023 2.711 19.795 1.00 95.62 89 SER A O 1
ATOM 674 N N . HIS A 1 90 ? -12.081 0.552 19.180 1.00 96.94 90 HIS A N 1
ATOM 675 C CA . HIS A 1 90 ? -11.672 0.835 17.804 1.00 96.94 90 HIS A CA 1
ATOM 676 C C . HIS A 1 90 ? -12.758 1.579 17.034 1.00 96.94 90 HIS A C 1
ATOM 678 O O . HIS A 1 90 ? -13.951 1.311 17.156 1.00 96.94 90 HIS A O 1
ATOM 684 N N . GLN A 1 91 ? -12.314 2.503 16.193 1.00 96.19 91 GLN A N 1
ATOM 685 C CA . GLN A 1 91 ? -13.147 3.321 15.326 1.00 96.19 91 GLN A CA 1
ATOM 686 C C . GLN A 1 91 ? -12.727 3.131 13.865 1.00 96.19 91 GLN A C 1
ATOM 688 O O . GLN A 1 91 ? -11.737 2.466 13.555 1.00 96.19 91 GLN A O 1
ATOM 693 N N . ILE A 1 92 ? -13.455 3.767 12.944 1.00 96.88 92 ILE A N 1
ATOM 694 C CA . ILE A 1 92 ? -13.151 3.683 11.509 1.00 96.88 92 ILE A CA 1
ATOM 695 C C . ILE A 1 92 ? -11.719 4.129 11.172 1.00 96.88 92 ILE A C 1
ATOM 697 O O . ILE A 1 92 ? -11.105 3.553 10.282 1.00 96.88 92 ILE A O 1
ATOM 701 N N . GLY A 1 93 ? -11.157 5.092 11.912 1.00 97.19 93 GLY A N 1
ATOM 702 C CA . GLY A 1 93 ? -9.765 5.519 11.741 1.00 97.19 93 GLY A CA 1
ATOM 703 C C . GLY A 1 93 ? -8.757 4.405 12.030 1.00 97.19 93 GLY A C 1
ATOM 704 O O . GLY A 1 93 ? -7.783 4.261 11.299 1.00 97.19 93 GLY A O 1
ATOM 705 N N . ASP A 1 94 ? -9.015 3.563 13.035 1.00 97.44 94 ASP A N 1
ATOM 706 C CA . ASP A 1 94 ? -8.143 2.430 13.363 1.00 97.44 94 ASP A CA 1
ATOM 707 C C . ASP A 1 94 ? -8.226 1.339 12.280 1.00 97.44 94 ASP A C 1
ATOM 709 O O . ASP A 1 94 ? -7.209 0.769 11.892 1.00 97.44 94 ASP A O 1
ATOM 713 N N . ILE A 1 95 ? -9.420 1.106 11.721 1.00 97.50 95 ILE A N 1
ATOM 714 C CA . ILE A 1 95 ? -9.626 0.186 10.588 1.00 97.50 95 ILE A CA 1
ATOM 715 C C . ILE A 1 95 ? -8.946 0.721 9.317 1.00 97.50 95 ILE A C 1
ATOM 717 O O . ILE A 1 95 ? -8.296 -0.036 8.596 1.00 97.50 95 ILE A O 1
ATOM 721 N N . ALA A 1 96 ? -9.062 2.023 9.046 1.00 97.12 96 ALA A N 1
ATOM 722 C CA . ALA A 1 96 ? -8.409 2.677 7.915 1.00 97.12 96 ALA A CA 1
ATOM 723 C C . ALA A 1 96 ? -6.886 2.615 8.024 1.00 97.12 96 ALA A C 1
ATOM 725 O O . ALA A 1 96 ? -6.212 2.272 7.054 1.00 97.12 96 ALA A O 1
ATOM 726 N N . LEU A 1 97 ? -6.344 2.860 9.217 1.00 96.75 97 LEU A N 1
ATOM 727 C CA . LEU A 1 97 ? -4.925 2.682 9.483 1.00 96.75 97 LEU A CA 1
ATOM 728 C C . LEU A 1 97 ? -4.496 1.226 9.265 1.00 96.75 97 LEU A C 1
ATOM 730 O O . LEU A 1 97 ? -3.533 0.985 8.541 1.00 96.75 97 LEU A O 1
ATOM 734 N N . ALA A 1 98 ? -5.241 0.259 9.808 1.00 96.94 98 ALA A N 1
ATOM 735 C CA . ALA A 1 98 ? -4.959 -1.164 9.624 1.00 96.94 98 ALA A CA 1
ATOM 736 C C . ALA A 1 98 ? -4.983 -1.584 8.147 1.00 96.94 98 ALA A C 1
ATOM 738 O O . ALA A 1 98 ? -4.209 -2.456 7.753 1.00 96.94 98 ALA A O 1
ATOM 739 N N . ALA A 1 99 ? -5.828 -0.957 7.322 1.00 96.38 99 ALA A N 1
ATOM 740 C CA . ALA A 1 99 ? -5.846 -1.163 5.876 1.00 96.38 99 ALA A CA 1
ATOM 741 C C . ALA A 1 99 ? -4.561 -0.653 5.207 1.00 96.38 99 ALA A C 1
ATOM 743 O O . ALA A 1 99 ? -3.965 -1.373 4.406 1.00 96.38 99 ALA A O 1
ATOM 744 N N . LEU A 1 100 ? -4.103 0.559 5.551 1.00 95.56 100 LEU A N 1
ATOM 745 C CA . LEU A 1 100 ? -2.844 1.112 5.034 1.00 95.56 100 LEU A CA 1
ATOM 746 C C . LEU A 1 100 ? -1.639 0.262 5.451 1.00 95.56 100 LEU A C 1
ATOM 748 O O . LEU A 1 100 ? -0.775 -0.035 4.623 1.00 95.56 100 LEU A O 1
ATOM 752 N N . GLU A 1 101 ? -1.594 -0.158 6.716 1.00 95.69 101 GLU A N 1
ATOM 753 C CA . GLU A 1 101 ? -0.567 -1.064 7.238 1.00 95.69 101 GLU A CA 1
ATOM 754 C C . GLU A 1 101 ? -0.630 -2.432 6.544 1.00 95.69 101 GLU A C 1
ATOM 756 O O . GLU A 1 101 ? 0.396 -2.926 6.084 1.00 95.69 101 GLU A O 1
ATOM 761 N N . GLY A 1 102 ? -1.823 -3.012 6.381 1.00 94.94 102 GLY A N 1
ATOM 762 C CA . GLY A 1 102 ? -2.033 -4.293 5.702 1.00 94.94 102 GLY A CA 1
ATOM 763 C C . GLY A 1 102 ? -1.555 -4.291 4.254 1.00 94.94 102 GLY A C 1
ATOM 764 O O . GLY A 1 102 ? -0.761 -5.148 3.873 1.00 94.94 102 GLY A O 1
ATOM 765 N N . MET A 1 103 ? -1.935 -3.277 3.471 1.00 94.56 103 MET A N 1
ATOM 766 C CA . MET A 1 103 ? -1.443 -3.122 2.097 1.00 94.56 103 MET A CA 1
ATOM 767 C C . MET A 1 103 ? 0.083 -2.983 2.049 1.00 94.56 103 MET A C 1
ATOM 769 O O . MET A 1 103 ? 0.738 -3.549 1.173 1.00 94.56 103 MET A O 1
ATOM 773 N N . SER A 1 104 ? 0.658 -2.243 2.999 1.00 94.44 104 SER A N 1
ATOM 774 C CA . SER A 1 104 ? 2.107 -2.039 3.087 1.00 94.44 104 SER A CA 1
ATOM 775 C C . SER A 1 104 ? 2.848 -3.322 3.475 1.00 94.44 104 SER A C 1
ATOM 777 O O . SER A 1 104 ? 3.937 -3.573 2.956 1.00 94.44 104 SER A O 1
ATOM 779 N N . ARG A 1 105 ? 2.261 -4.158 4.347 1.00 94.00 105 ARG A N 1
ATOM 780 C CA . ARG A 1 105 ? 2.792 -5.481 4.718 1.00 94.00 105 ARG A CA 1
ATOM 781 C C . ARG A 1 105 ? 2.845 -6.406 3.509 1.00 94.00 105 ARG A C 1
ATOM 783 O O . ARG A 1 105 ? 3.930 -6.871 3.167 1.00 94.00 105 ARG A O 1
ATOM 790 N N . THR A 1 106 ? 1.725 -6.576 2.805 1.00 93.69 106 THR A N 1
ATOM 791 C CA . THR A 1 106 ? 1.653 -7.434 1.610 1.00 93.69 106 THR A CA 1
ATOM 792 C C . THR A 1 106 ? 2.630 -6.977 0.522 1.00 93.69 106 THR A C 1
ATOM 794 O O . THR A 1 106 ? 3.306 -7.802 -0.099 1.00 93.69 106 THR A O 1
ATOM 797 N N . LEU A 1 107 ? 2.776 -5.660 0.324 1.00 93.44 107 LEU A N 1
ATOM 798 C CA . LEU A 1 107 ? 3.778 -5.098 -0.585 1.00 93.44 107 LEU A CA 1
ATOM 799 C C . LEU A 1 107 ? 5.208 -5.423 -0.129 1.00 93.44 107 LEU A C 1
ATOM 801 O O . LEU A 1 107 ? 6.036 -5.845 -0.938 1.00 93.44 107 LEU A O 1
ATOM 805 N N . GLY A 1 108 ? 5.497 -5.257 1.162 1.00 93.81 108 GLY A N 1
ATOM 806 C CA . GLY A 1 108 ? 6.787 -5.608 1.750 1.00 93.81 108 GLY A CA 1
ATOM 807 C C . GLY A 1 108 ? 7.142 -7.081 1.567 1.00 93.81 108 GLY A C 1
ATOM 808 O O . GLY A 1 108 ? 8.282 -7.386 1.223 1.00 93.81 108 GLY A O 1
ATOM 809 N N . ASP A 1 109 ? 6.176 -7.983 1.713 1.00 94.06 109 ASP A N 1
ATOM 810 C CA . ASP A 1 109 ? 6.388 -9.418 1.513 1.00 94.06 109 ASP A CA 1
ATOM 811 C C . ASP A 1 109 ? 6.665 -9.757 0.047 1.00 94.06 109 ASP A C 1
ATOM 813 O O . ASP A 1 109 ? 7.599 -10.506 -0.245 1.00 94.06 109 ASP A O 1
ATOM 817 N N . CYS A 1 110 ? 5.947 -9.129 -0.891 1.00 94.06 110 CYS A N 1
ATOM 818 C CA . CYS A 1 110 ? 6.252 -9.248 -2.317 1.00 94.06 110 CYS A CA 1
ATOM 819 C C . CYS A 1 110 ? 7.691 -8.817 -2.621 1.00 94.06 110 CYS A C 1
ATOM 821 O O . CYS A 1 110 ? 8.416 -9.508 -3.338 1.00 94.06 110 CYS A O 1
ATOM 823 N N . ILE A 1 111 ? 8.124 -7.686 -2.063 1.00 93.69 111 ILE A N 1
ATOM 824 C CA . ILE A 1 111 ? 9.470 -7.161 -2.294 1.00 93.69 111 ILE A CA 1
ATOM 825 C C . ILE A 1 111 ? 10.533 -8.074 -1.692 1.00 93.69 111 ILE A C 1
ATOM 827 O O . ILE A 1 111 ? 11.494 -8.402 -2.383 1.00 93.69 111 ILE A O 1
ATOM 831 N N . LYS A 1 112 ? 10.346 -8.538 -0.451 1.00 93.50 112 LYS A N 1
ATOM 832 C CA . LYS A 1 112 ? 11.263 -9.486 0.194 1.00 93.50 112 LYS A CA 1
ATOM 833 C C . LYS A 1 112 ? 11.421 -10.758 -0.636 1.00 93.50 112 LYS A C 1
ATOM 835 O O . LYS A 1 112 ? 12.546 -11.197 -0.846 1.00 93.50 112 LYS A O 1
ATOM 840 N N . LEU A 1 113 ? 10.323 -11.321 -1.144 1.00 93.69 113 LEU A N 1
ATOM 841 C CA . LEU A 1 113 ? 10.366 -12.517 -1.990 1.00 93.69 113 LEU A CA 1
ATOM 842 C C . LEU A 1 113 ? 11.129 -12.272 -3.297 1.00 93.69 113 LEU A C 1
ATOM 844 O O . LEU A 1 113 ? 11.928 -13.116 -3.703 1.00 93.69 113 LEU A O 1
ATOM 848 N N . MET A 1 114 ? 10.921 -11.121 -3.944 1.00 93.06 114 MET A N 1
ATOM 849 C CA . MET A 1 114 ? 11.674 -10.748 -5.147 1.00 93.06 114 MET A CA 1
ATOM 850 C C . MET A 1 114 ? 13.170 -10.585 -4.842 1.00 93.06 114 MET A C 1
ATOM 852 O O . MET A 1 114 ? 14.007 -11.168 -5.526 1.00 93.06 114 MET A O 1
ATOM 856 N N . GLU A 1 115 ? 13.520 -9.849 -3.791 1.00 92.94 115 GLU A N 1
ATOM 857 C CA . GLU A 1 115 ? 14.911 -9.613 -3.392 1.00 92.94 115 GLU A CA 1
ATOM 858 C C . GLU A 1 115 ? 15.640 -10.912 -3.043 1.00 92.94 115 GLU A C 1
ATOM 860 O O . GLU A 1 115 ? 16.750 -11.140 -3.521 1.00 92.94 115 GLU A O 1
ATOM 865 N N . GLN A 1 116 ? 14.981 -11.809 -2.306 1.00 93.88 116 GLN A N 1
ATOM 866 C CA . GLN A 1 116 ? 15.508 -13.136 -1.988 1.00 93.88 116 GLN A CA 1
ATOM 867 C C . GLN A 1 116 ? 15.699 -13.996 -3.239 1.00 93.88 116 GLN A C 1
ATOM 869 O O . GLN A 1 116 ? 16.740 -14.625 -3.401 1.00 93.88 116 GLN A O 1
ATOM 874 N N . ARG A 1 117 ? 14.714 -14.025 -4.145 1.00 93.62 117 ARG A N 1
ATOM 875 C CA . ARG A 1 117 ? 14.755 -14.878 -5.341 1.00 93.62 117 ARG A CA 1
ATOM 876 C C . ARG A 1 117 ? 15.862 -14.489 -6.320 1.00 93.62 117 ARG A C 1
ATOM 878 O O . ARG A 1 117 ? 16.346 -15.359 -7.048 1.00 93.62 117 ARG A O 1
ATOM 885 N N . TYR A 1 118 ? 16.198 -13.205 -6.383 1.00 91.62 118 TYR A N 1
ATOM 886 C CA . TYR A 1 118 ? 17.165 -12.655 -7.335 1.00 91.62 118 TYR A 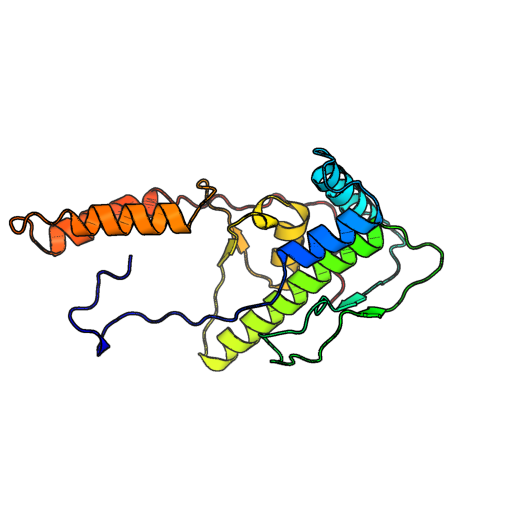CA 1
ATOM 887 C C . TYR A 1 118 ? 18.456 -12.171 -6.676 1.00 91.62 118 TYR A C 1
ATOM 889 O O . TYR A 1 118 ? 19.259 -11.535 -7.351 1.00 91.62 118 TYR A O 1
ATOM 897 N N . GLU A 1 119 ? 18.643 -12.450 -5.381 1.00 93.50 119 GLU A N 1
ATOM 898 C CA . GLU A 1 119 ? 19.823 -12.048 -4.603 1.00 93.50 119 GLU A CA 1
ATOM 899 C C . GLU A 1 119 ? 20.162 -10.560 -4.798 1.00 93.50 119 GLU A C 1
ATOM 901 O O . GLU A 1 119 ? 21.304 -10.164 -5.028 1.00 93.50 119 GLU A O 1
ATOM 906 N N . SER A 1 120 ? 19.127 -9.720 -4.747 1.00 89.69 120 SER A N 1
ATOM 907 C CA . SER A 1 120 ? 19.213 -8.286 -5.033 1.00 89.69 120 SER A CA 1
ATOM 908 C C . SER A 1 120 ? 18.683 -7.460 -3.867 1.00 89.69 120 SER A C 1
ATOM 910 O O . SER A 1 120 ? 17.932 -7.954 -3.031 1.00 89.69 120 SER A O 1
ATOM 912 N N . SER A 1 121 ? 19.077 -6.188 -3.802 1.00 89.31 121 SER A N 1
ATOM 913 C CA . SER A 1 121 ? 18.581 -5.241 -2.805 1.00 89.31 121 SER A CA 1
ATOM 914 C C . SER A 1 121 ? 18.326 -3.886 -3.449 1.00 89.31 121 SER A C 1
ATOM 916 O O . SER A 1 121 ? 19.146 -3.383 -4.218 1.00 89.31 121 SER A O 1
ATOM 918 N N . HIS A 1 122 ? 17.183 -3.297 -3.121 1.00 86.25 122 HIS A N 1
ATOM 919 C CA . HIS A 1 122 ? 16.749 -2.002 -3.615 1.00 86.25 122 HIS A CA 1
ATOM 920 C C . HIS A 1 122 ? 16.591 -1.036 -2.444 1.00 86.25 122 HIS A C 1
ATOM 922 O O . HIS A 1 122 ? 15.848 -1.296 -1.497 1.00 86.25 122 HIS A O 1
ATOM 928 N N . GLU A 1 123 ? 17.254 0.113 -2.530 1.00 86.44 123 GLU A N 1
ATOM 929 C CA . GLU A 1 123 ? 17.185 1.156 -1.497 1.00 86.44 123 GLU A CA 1
ATOM 930 C C . GLU A 1 123 ? 15.996 2.105 -1.684 1.00 86.44 123 GLU A C 1
ATOM 932 O O . GLU A 1 123 ? 15.591 2.805 -0.754 1.00 86.44 123 GLU A O 1
ATOM 937 N N . LYS A 1 124 ? 15.464 2.170 -2.909 1.00 85.69 124 LYS A N 1
ATOM 938 C CA . LYS A 1 124 ? 14.493 3.176 -3.340 1.00 85.69 124 LYS A CA 1
ATOM 939 C C . LYS A 1 124 ? 13.275 2.518 -3.959 1.00 85.69 124 LYS A C 1
ATOM 941 O O . LYS A 1 124 ? 13.398 1.563 -4.721 1.00 85.69 124 LYS A O 1
ATOM 946 N N . MET A 1 125 ? 12.117 3.093 -3.676 1.00 87.06 125 MET A N 1
ATOM 947 C CA . MET A 1 125 ? 10.835 2.704 -4.235 1.00 87.06 125 MET A CA 1
ATOM 948 C C . MET A 1 125 ? 10.139 3.927 -4.814 1.00 87.06 125 MET A C 1
ATOM 950 O O . MET A 1 125 ? 10.025 4.956 -4.153 1.00 87.06 125 MET A O 1
ATOM 954 N N . LEU A 1 126 ? 9.666 3.806 -6.050 1.00 84.50 126 LEU A N 1
ATOM 955 C CA . LEU A 1 126 ? 8.849 4.826 -6.689 1.00 84.50 126 LEU A CA 1
ATOM 956 C C . LEU A 1 126 ? 7.377 4.430 -6.560 1.00 84.50 126 LEU A C 1
ATOM 958 O O . LEU A 1 126 ? 6.961 3.420 -7.125 1.00 84.50 126 LEU A O 1
ATOM 962 N N . LEU A 1 127 ? 6.607 5.221 -5.821 1.00 84.56 127 LEU A N 1
ATOM 963 C CA . LEU A 1 127 ? 5.166 5.064 -5.679 1.00 84.56 127 LEU A CA 1
ATOM 964 C C . LEU A 1 127 ? 4.466 5.909 -6.746 1.00 84.56 127 LEU A C 1
ATOM 966 O O . LEU A 1 127 ? 4.786 7.082 -6.945 1.00 84.56 127 LEU A O 1
ATOM 970 N N . VAL A 1 128 ? 3.523 5.294 -7.456 1.00 82.81 128 VAL A N 1
ATOM 971 C CA . VAL A 1 128 ? 2.762 5.915 -8.547 1.00 82.81 128 VAL A CA 1
ATOM 972 C C . VAL A 1 128 ? 1.285 5.535 -8.455 1.00 82.81 128 VAL A C 1
ATOM 974 O O . VAL A 1 128 ? 0.919 4.561 -7.798 1.00 82.81 128 VAL A O 1
ATOM 977 N N . GLY A 1 129 ? 0.432 6.284 -9.154 1.00 80.44 129 GLY A N 1
ATOM 978 C CA . GLY A 1 129 ? -1.011 6.046 -9.191 1.00 80.44 129 GLY A CA 1
ATOM 979 C C . GLY A 1 129 ? -1.770 6.686 -8.025 1.00 80.44 129 GLY A C 1
ATOM 980 O O . GLY A 1 129 ? -1.211 7.438 -7.232 1.00 80.44 129 GLY A O 1
ATOM 981 N N . GLY A 1 130 ? -3.074 6.405 -7.946 1.00 80.94 130 GLY A N 1
ATOM 982 C CA . GLY A 1 130 ? -3.986 7.008 -6.963 1.00 80.94 130 GLY A CA 1
ATOM 983 C C . GLY A 1 130 ? -3.512 6.902 -5.506 1.00 80.94 130 GLY A C 1
ATOM 984 O O . GLY A 1 130 ? -3.416 7.941 -4.856 1.00 80.94 130 GLY A O 1
ATOM 985 N N . PRO A 1 131 ? -3.142 5.701 -5.013 1.00 81.31 131 PRO A N 1
ATOM 986 C CA . PRO A 1 131 ? -2.693 5.519 -3.631 1.00 81.31 131 PRO A CA 1
ATOM 987 C C . PRO A 1 131 ? -1.467 6.356 -3.248 1.00 81.31 131 PRO A C 1
ATOM 989 O O . PRO A 1 131 ? -1.364 6.781 -2.106 1.00 81.31 131 PRO A O 1
ATOM 992 N N . ALA A 1 132 ? -0.578 6.672 -4.199 1.00 84.00 132 ALA A N 1
ATOM 993 C CA . ALA A 1 132 ? 0.623 7.470 -3.937 1.00 84.00 132 ALA A CA 1
ATOM 994 C C . ALA A 1 132 ? 0.325 8.928 -3.525 1.00 84.00 132 ALA A C 1
ATOM 996 O O . ALA A 1 132 ? 1.232 9.641 -3.099 1.00 84.00 132 ALA A O 1
ATOM 997 N N . LYS A 1 133 ? -0.930 9.387 -3.645 1.00 83.44 133 LYS A N 1
ATOM 998 C CA . LYS A 1 133 ? -1.377 10.695 -3.139 1.00 83.44 133 LYS A CA 1
ATOM 999 C C . LYS A 1 133 ? -1.582 10.715 -1.621 1.00 83.44 133 LYS A C 1
ATOM 1001 O O . LYS A 1 133 ? -1.552 11.795 -1.046 1.00 83.44 133 LYS A O 1
ATOM 1006 N N . ASN A 1 134 ? -1.788 9.554 -0.997 1.00 87.81 134 ASN A N 1
ATOM 1007 C CA . ASN A 1 134 ? -1.995 9.427 0.442 1.00 87.81 134 ASN A CA 1
ATOM 1008 C C . ASN A 1 134 ? -0.632 9.479 1.151 1.00 87.81 134 ASN A C 1
ATOM 1010 O O . ASN A 1 134 ? 0.182 8.553 1.055 1.00 87.81 134 ASN A O 1
ATOM 1014 N N . ALA A 1 135 ? -0.358 10.594 1.825 1.00 87.19 135 ALA A N 1
ATOM 1015 C CA . ALA A 1 135 ? 0.942 10.853 2.436 1.00 87.19 135 ALA A CA 1
ATOM 1016 C C . ALA A 1 135 ? 1.210 9.896 3.603 1.00 87.19 135 ALA A C 1
ATOM 1018 O O . ALA A 1 135 ? 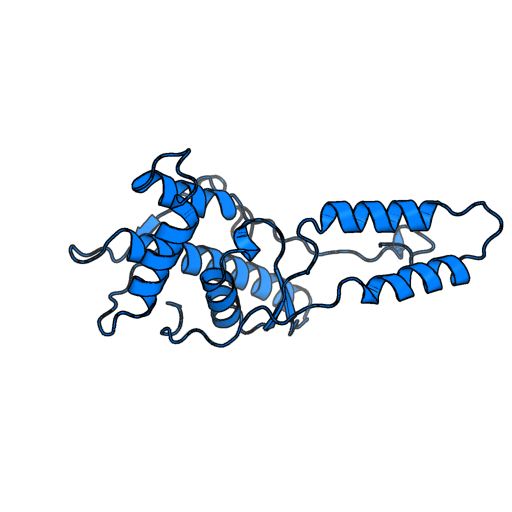2.346 9.444 3.791 1.00 87.19 135 ALA A O 1
ATOM 1019 N N . LEU A 1 136 ? 0.160 9.540 4.348 1.00 91.00 136 LEU A N 1
ATOM 1020 C CA . LEU A 1 136 ? 0.245 8.572 5.434 1.00 91.00 136 LEU A CA 1
ATOM 1021 C C . LEU A 1 136 ? 0.666 7.183 4.926 1.00 91.00 136 LEU A C 1
ATOM 1023 O O . LEU A 1 136 ? 1.584 6.579 5.480 1.00 91.00 136 LEU A O 1
ATOM 1027 N N . TRP A 1 137 ? 0.061 6.688 3.846 1.00 92.19 137 TRP A N 1
ATOM 1028 C CA . TRP A 1 137 ? 0.398 5.391 3.257 1.00 92.19 137 TRP A CA 1
ATOM 1029 C C . TRP A 1 137 ? 1.829 5.347 2.724 1.00 92.19 137 TRP A C 1
ATOM 1031 O O . TRP A 1 137 ? 2.530 4.354 2.928 1.00 92.19 137 TRP A O 1
ATOM 1041 N N . ASN A 1 138 ? 2.290 6.432 2.097 1.00 89.44 138 ASN A N 1
ATOM 1042 C CA . ASN A 1 138 ? 3.672 6.548 1.633 1.00 89.44 138 ASN A CA 1
ATOM 1043 C C . ASN A 1 138 ? 4.659 6.409 2.805 1.00 89.44 138 ASN A C 1
ATOM 1045 O O . ASN A 1 138 ? 5.616 5.634 2.727 1.00 89.44 138 ASN A O 1
ATOM 1049 N N . TRP A 1 139 ? 4.391 7.100 3.921 1.00 89.31 139 TRP A N 1
ATOM 1050 C CA . TRP A 1 139 ? 5.202 6.986 5.136 1.00 89.31 139 TRP A CA 1
ATOM 1051 C C . TRP A 1 139 ? 5.152 5.568 5.723 1.00 89.31 139 TRP A C 1
ATOM 1053 O O . TRP A 1 139 ? 6.204 4.996 6.011 1.00 89.31 139 TRP A O 1
ATOM 1063 N N . ILE A 1 140 ? 3.963 4.964 5.849 1.00 92.75 140 ILE A N 1
ATOM 1064 C CA . ILE A 1 140 ? 3.789 3.599 6.382 1.00 92.75 140 ILE A CA 1
ATOM 1065 C C . ILE A 1 140 ? 4.543 2.589 5.514 1.00 92.75 140 ILE A C 1
ATOM 1067 O O . ILE A 1 140 ? 5.272 1.750 6.039 1.00 92.75 140 ILE A O 1
ATOM 1071 N N . THR A 1 141 ? 4.437 2.703 4.190 1.00 92.06 141 THR A N 1
ATOM 1072 C CA . THR A 1 141 ? 5.143 1.841 3.234 1.00 92.06 141 THR A CA 1
ATOM 1073 C C . THR A 1 141 ? 6.654 1.950 3.408 1.00 92.06 141 THR A C 1
ATOM 1075 O O . THR A 1 141 ? 7.348 0.931 3.444 1.00 92.06 141 THR A O 1
ATOM 1078 N N . GLN A 1 142 ? 7.183 3.165 3.569 1.00 91.38 142 GLN A N 1
ATOM 1079 C CA . GLN A 1 142 ? 8.604 3.376 3.841 1.00 91.38 142 GLN A CA 1
ATOM 1080 C C . GLN A 1 142 ? 9.047 2.697 5.140 1.00 91.38 142 GLN A C 1
ATOM 1082 O O . GLN A 1 142 ? 10.076 2.023 5.149 1.00 91.38 142 GLN A O 1
ATOM 1087 N N . GLN A 1 143 ? 8.273 2.829 6.221 1.00 90.94 143 GLN A N 1
ATOM 1088 C CA . GLN A 1 143 ? 8.594 2.180 7.495 1.00 90.94 143 GLN A CA 1
ATOM 1089 C C . GLN A 1 143 ? 8.515 0.651 7.402 1.00 90.94 143 GLN A C 1
ATOM 1091 O O . GLN A 1 143 ? 9.407 -0.040 7.886 1.00 90.94 143 GLN A O 1
ATOM 1096 N N . GLN A 1 144 ? 7.484 0.120 6.741 1.00 91.00 144 GLN A N 1
ATOM 1097 C CA . GLN A 1 144 ? 7.253 -1.321 6.632 1.00 91.00 144 GLN A CA 1
ATOM 1098 C C . GLN A 1 144 ? 8.304 -2.021 5.763 1.00 91.00 144 GLN A C 1
ATOM 1100 O O . GLN A 1 144 ? 8.682 -3.165 6.016 1.00 91.00 144 GLN A O 1
ATOM 1105 N N . THR A 1 145 ? 8.764 -1.343 4.711 1.00 91.25 145 THR A N 1
ATOM 1106 C CA . THR A 1 145 ? 9.696 -1.916 3.729 1.00 91.25 145 THR A CA 1
ATOM 1107 C C . THR A 1 145 ? 11.153 -1.570 4.024 1.00 91.25 145 THR A C 1
ATOM 1109 O O . THR A 1 145 ? 12.051 -2.234 3.508 1.00 91.25 145 THR A O 1
ATOM 1112 N N . GLY A 1 146 ? 11.403 -0.527 4.821 1.00 90.31 146 GLY A N 1
ATOM 1113 C CA . GLY A 1 146 ? 12.735 0.034 5.048 1.00 90.31 146 GLY A CA 1
ATOM 1114 C C . GLY A 1 146 ? 13.330 0.734 3.820 1.00 90.31 146 GLY A C 1
ATOM 1115 O O . GLY A 1 146 ? 14.512 1.077 3.827 1.00 90.31 146 GLY A O 1
ATOM 1116 N N . LYS A 1 147 ? 12.545 0.936 2.753 1.00 89.19 147 LYS A N 1
ATOM 1117 C CA . LYS A 1 147 ? 12.998 1.523 1.485 1.00 89.19 147 LYS A CA 1
ATOM 1118 C C . LYS A 1 147 ? 12.545 2.969 1.381 1.00 89.19 147 LYS A C 1
ATOM 1120 O O . LYS A 1 147 ? 11.403 3.287 1.705 1.00 89.19 147 LYS A O 1
ATOM 1125 N N . LYS A 1 148 ? 13.413 3.850 0.882 1.00 87.19 148 LYS A N 1
ATOM 1126 C CA . LYS A 1 148 ? 13.058 5.259 0.667 1.00 87.19 148 LYS A CA 1
ATOM 1127 C C . LYS A 1 148 ? 11.982 5.364 -0.403 1.00 87.19 148 LYS A C 1
ATOM 1129 O O . LYS A 1 148 ? 12.177 4.870 -1.514 1.00 87.19 148 LYS A O 1
ATOM 1134 N N . THR A 1 149 ? 10.874 6.018 -0.079 1.00 85.19 149 THR A N 1
ATOM 1135 C CA . THR A 1 149 ? 9.758 6.205 -1.008 1.00 85.19 149 THR A CA 1
ATOM 1136 C C . THR A 1 149 ? 9.874 7.539 -1.741 1.00 85.19 149 THR A C 1
ATOM 1138 O O . THR A 1 149 ? 10.221 8.576 -1.174 1.00 85.19 149 THR A O 1
ATOM 1141 N N . TYR A 1 150 ? 9.596 7.506 -3.039 1.00 78.44 150 TYR A N 1
ATOM 1142 C CA . TYR A 1 150 ? 9.613 8.654 -3.938 1.00 78.44 150 TYR A CA 1
ATOM 1143 C C . TYR A 1 150 ? 8.312 8.702 -4.725 1.00 78.44 150 TYR A C 1
ATOM 1145 O O . TYR A 1 150 ? 7.733 7.658 -5.017 1.00 78.44 150 TYR A O 1
ATOM 1153 N N . ALA A 1 151 ? 7.899 9.898 -5.130 1.00 69.69 151 ALA A N 1
ATOM 1154 C CA . ALA A 1 151 ? 6.792 10.100 -6.054 1.00 69.69 151 ALA A CA 1
ATOM 1155 C C . ALA A 1 151 ? 7.305 10.795 -7.295 1.00 69.69 151 ALA A C 1
ATOM 1157 O O . ALA A 1 151 ? 8.233 11.612 -7.269 1.00 69.69 151 ALA A O 1
ATOM 1158 N N . THR A 1 152 ? 6.660 10.467 -8.402 1.00 64.06 152 THR A N 1
ATOM 1159 C CA . THR A 1 152 ? 6.798 11.227 -9.630 1.00 64.06 152 THR A CA 1
ATOM 1160 C C . THR A 1 152 ? 6.011 12.529 -9.516 1.00 64.06 152 THR A C 1
ATOM 1162 O O . THR A 1 152 ? 4.888 12.554 -9.023 1.00 64.06 152 THR A O 1
ATOM 1165 N N . THR A 1 153 ? 6.572 13.617 -10.041 1.00 61.66 153 THR A N 1
ATOM 1166 C CA . THR A 1 153 ? 5.826 14.866 -10.279 1.00 61.66 153 THR A CA 1
ATOM 1167 C C . THR A 1 153 ? 4.737 14.691 -11.343 1.00 61.66 153 THR A C 1
ATOM 1169 O O . THR A 1 153 ? 3.786 15.465 -11.402 1.00 61.66 153 THR A O 1
ATOM 1172 N N . PHE A 1 154 ? 4.862 13.657 -12.178 1.00 65.00 154 PHE A N 1
ATOM 1173 C CA . PHE A 1 154 ? 3.854 13.240 -13.143 1.00 65.00 154 PHE A CA 1
ATOM 1174 C C . PHE A 1 154 ? 2.875 12.262 -12.501 1.00 65.00 154 PHE A C 1
ATOM 1176 O O . PHE A 1 154 ? 3.278 11.214 -12.003 1.00 65.00 154 PHE A O 1
ATOM 1183 N N . SER A 1 155 ? 1.586 12.581 -12.552 1.00 63.28 155 SER A N 1
ATOM 1184 C CA . SER A 1 155 ? 0.518 11.754 -11.980 1.00 63.28 155 SER A CA 1
ATOM 1185 C C . SER A 1 155 ? 0.297 10.431 -12.723 1.00 63.28 155 SER A C 1
ATOM 1187 O O . SER A 1 155 ? -0.160 9.466 -12.111 1.00 63.28 155 SER A O 1
ATOM 1189 N N . ASP A 1 156 ? 0.637 10.368 -14.015 1.00 73.62 156 ASP A N 1
ATOM 1190 C CA . ASP A 1 156 ? 0.459 9.185 -14.860 1.00 73.62 156 ASP A CA 1
ATOM 1191 C C . ASP A 1 156 ? 1.794 8.707 -15.456 1.00 73.62 156 ASP A C 1
ATOM 1193 O O . ASP A 1 156 ? 2.281 9.199 -16.479 1.00 73.62 156 ASP A O 1
ATOM 1197 N N . ALA A 1 157 ? 2.390 7.714 -14.795 1.00 74.62 157 ALA A N 1
ATOM 1198 C CA . ALA A 1 157 ? 3.625 7.080 -15.243 1.00 74.62 157 ALA A CA 1
ATOM 1199 C C . ALA A 1 157 ? 3.445 6.282 -16.548 1.00 74.62 157 ALA A C 1
ATOM 1201 O O . ALA A 1 157 ? 4.399 6.157 -17.320 1.00 74.62 157 ALA A O 1
ATOM 1202 N N . SER A 1 158 ? 2.238 5.773 -16.818 1.00 80.19 158 SER A N 1
ATOM 1203 C CA . SER A 1 158 ? 1.944 5.007 -18.034 1.00 80.19 158 SER A CA 1
ATOM 1204 C C . SER A 1 158 ? 1.891 5.933 -19.242 1.00 80.19 158 SER A C 1
ATOM 1206 O O . SER A 1 158 ? 2.526 5.649 -20.257 1.00 80.19 158 SER A O 1
ATOM 1208 N N . LEU A 1 159 ? 1.208 7.075 -19.110 1.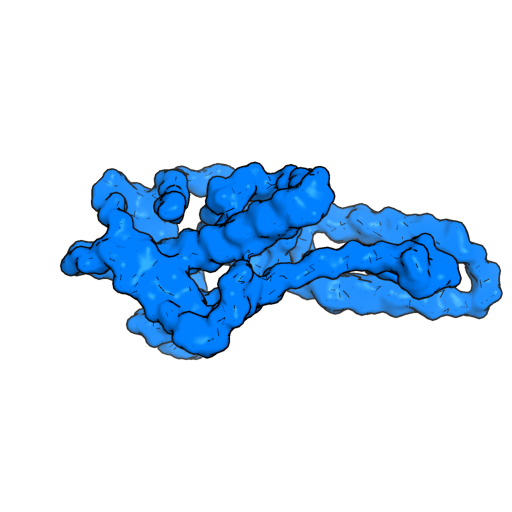00 81.38 159 LEU A N 1
ATOM 1209 C CA . LEU A 1 159 ? 1.166 8.111 -20.141 1.00 81.38 159 LEU A CA 1
ATOM 1210 C C . LEU A 1 159 ? 2.563 8.669 -20.424 1.00 81.38 159 LEU A C 1
ATOM 1212 O O . LEU A 1 159 ? 2.946 8.794 -21.586 1.00 81.38 159 LEU A O 1
ATOM 1216 N N . LEU A 1 160 ? 3.351 8.946 -19.379 1.00 76.69 160 LEU A N 1
ATOM 1217 C CA . LEU A 1 160 ? 4.744 9.363 -19.542 1.00 76.69 160 LEU A CA 1
ATOM 1218 C C . LEU A 1 160 ? 5.560 8.289 -20.276 1.00 76.69 160 LEU A C 1
ATOM 1220 O O . LEU A 1 160 ? 6.290 8.602 -21.214 1.00 76.69 160 LEU A O 1
ATOM 1224 N N . GLY A 1 161 ? 5.412 7.018 -19.894 1.00 77.38 161 GLY A N 1
ATOM 1225 C CA . GLY A 1 161 ? 6.057 5.893 -20.568 1.00 77.38 161 GLY A CA 1
ATOM 1226 C C . GLY A 1 161 ? 5.697 5.810 -22.053 1.00 77.38 161 GLY A C 1
ATOM 1227 O O . GLY A 1 161 ? 6.593 5.679 -22.887 1.00 77.38 161 GLY A O 1
ATOM 1228 N N . ALA A 1 162 ? 4.412 5.951 -22.386 1.00 82.44 162 ALA A N 1
ATOM 1229 C CA . ALA A 1 162 ? 3.916 5.955 -23.760 1.00 82.44 162 ALA A CA 1
ATOM 1230 C C . ALA A 1 162 ? 4.447 7.149 -24.567 1.00 82.44 162 ALA A C 1
ATOM 1232 O O . ALA A 1 162 ? 4.907 6.963 -25.691 1.00 82.44 162 ALA A O 1
ATOM 1233 N N . ALA A 1 163 ? 4.463 8.354 -23.989 1.00 79.75 163 ALA A N 1
ATOM 1234 C CA . ALA A 1 163 ? 5.012 9.546 -24.632 1.00 79.75 163 ALA A CA 1
ATOM 1235 C C . ALA A 1 163 ? 6.518 9.406 -24.912 1.00 79.75 163 ALA A C 1
ATOM 1237 O O . ALA A 1 163 ? 6.977 9.734 -26.005 1.00 79.75 163 ALA A O 1
ATOM 1238 N N . LEU A 1 164 ? 7.283 8.857 -23.960 1.00 74.62 164 LEU A N 1
ATOM 1239 C CA . LEU A 1 164 ? 8.710 8.575 -24.142 1.00 74.62 164 LEU A CA 1
ATOM 1240 C C . LEU A 1 164 ? 8.955 7.537 -25.243 1.00 74.62 164 LEU A C 1
ATOM 1242 O O . LEU A 1 164 ? 9.888 7.693 -26.028 1.00 74.62 164 LEU A O 1
ATOM 1246 N N . LEU A 1 165 ? 8.129 6.488 -25.313 1.00 74.25 165 LEU A N 1
ATOM 1247 C CA . LEU A 1 165 ? 8.208 5.491 -26.384 1.00 74.25 165 LEU A CA 1
ATOM 1248 C C . LEU A 1 165 ? 7.853 6.101 -27.744 1.00 74.25 165 LEU A C 1
ATOM 1250 O O . LEU A 1 165 ? 8.596 5.895 -28.697 1.00 74.25 165 LEU A O 1
ATOM 1254 N N . GLY A 1 166 ? 6.782 6.893 -27.829 1.00 77.75 166 GLY A N 1
ATOM 1255 C CA . GLY A 1 166 ? 6.387 7.589 -29.056 1.00 77.75 166 GLY A CA 1
ATOM 1256 C C . GLY A 1 166 ? 7.463 8.555 -29.554 1.00 77.75 166 GLY A C 1
ATOM 1257 O O . GLY A 1 166 ? 7.775 8.574 -30.739 1.00 77.75 166 GLY A O 1
ATOM 1258 N N . TYR A 1 167 ? 8.101 9.294 -28.647 1.00 72.75 167 TYR A N 1
ATOM 1259 C CA . TYR A 1 167 ? 9.216 10.176 -28.986 1.00 72.75 167 TYR A CA 1
ATOM 1260 C C . TYR A 1 167 ? 10.480 9.420 -29.423 1.00 72.75 167 TYR A C 1
ATOM 1262 O O . TYR A 1 167 ? 11.211 9.881 -30.296 1.00 72.75 167 TYR A O 1
ATOM 1270 N N . GLY A 1 168 ? 10.741 8.247 -28.839 1.00 65.75 168 GLY A N 1
ATOM 1271 C CA . GLY A 1 168 ? 11.802 7.352 -29.307 1.00 65.75 168 GLY A CA 1
ATOM 1272 C C . GLY A 1 168 ? 11.510 6.765 -30.692 1.00 65.75 168 GLY A C 1
ATOM 1273 O O . GLY A 1 168 ? 12.419 6.634 -31.501 1.00 65.75 168 GLY A O 1
ATOM 1274 N N . ALA A 1 169 ? 10.240 6.467 -30.978 1.00 69.50 169 ALA A N 1
ATOM 1275 C CA . ALA A 1 169 ? 9.777 5.909 -32.248 1.00 69.50 169 ALA A CA 1
ATOM 1276 C C . ALA A 1 169 ? 9.597 6.950 -33.368 1.00 69.50 169 ALA A C 1
ATOM 1278 O O . ALA A 1 169 ? 9.436 6.560 -34.519 1.00 69.50 169 ALA A O 1
ATOM 1279 N N . MET A 1 170 ? 9.686 8.255 -33.071 1.00 67.25 170 MET A N 1
ATOM 1280 C CA . MET A 1 170 ? 9.791 9.330 -34.077 1.00 67.25 170 MET A CA 1
ATOM 1281 C C . MET A 1 170 ? 11.095 9.280 -34.895 1.00 67.25 170 MET A C 1
ATOM 1283 O O . MET A 1 170 ? 11.352 10.194 -35.672 1.00 67.25 170 MET A O 1
ATOM 1287 N N . TYR A 1 171 ? 11.897 8.224 -34.730 1.00 62.75 171 TYR A N 1
ATOM 1288 C CA . TYR A 1 171 ? 13.002 7.859 -35.601 1.00 62.75 171 TYR A CA 1
ATOM 1289 C C . TYR A 1 171 ? 12.586 7.965 -37.074 1.00 62.75 171 TYR A C 1
ATOM 1291 O O . TYR A 1 171 ? 11.819 7.155 -37.590 1.00 62.75 171 TYR A O 1
ATOM 1299 N N . ASP A 1 172 ? 13.091 8.993 -37.743 1.00 63.88 172 ASP A N 1
ATOM 1300 C CA . ASP A 1 172 ? 12.810 9.310 -39.144 1.00 63.88 172 ASP A CA 1
ATOM 1301 C C . ASP A 1 172 ? 13.637 8.456 -40.124 1.00 63.88 172 ASP A C 1
ATOM 1303 O O . ASP A 1 172 ? 13.564 8.651 -41.338 1.00 63.88 172 ASP A O 1
ATOM 1307 N N . GLY A 1 173 ? 14.433 7.513 -39.605 1.00 62.41 173 GLY A N 1
ATOM 1308 C CA . GLY A 1 173 ? 15.369 6.695 -40.375 1.00 62.41 173 GLY A CA 1
ATOM 1309 C C . GLY A 1 173 ? 16.700 7.383 -40.698 1.00 62.41 173 GLY A C 1
ATOM 1310 O O . GLY A 1 173 ? 17.545 6.761 -41.338 1.00 62.41 173 GLY A O 1
ATOM 1311 N N . CYS A 1 174 ? 16.894 8.641 -40.289 1.00 67.31 174 CYS A N 1
ATOM 1312 C CA . CYS A 1 174 ? 18.092 9.433 -40.578 1.00 67.31 174 CYS A CA 1
ATOM 1313 C C . CYS A 1 174 ? 18.993 9.621 -39.349 1.00 67.31 174 CYS A C 1
ATOM 1315 O O . CYS A 1 174 ? 20.207 9.773 -39.492 1.00 67.31 174 CYS A O 1
ATOM 1317 N N . GLU A 1 175 ? 18.422 9.627 -38.144 1.00 69.38 175 GLU A N 1
ATOM 1318 C CA . GLU A 1 175 ? 19.199 9.696 -36.902 1.00 69.38 175 GLU A CA 1
ATOM 1319 C C . GLU A 1 175 ? 19.944 8.374 -36.617 1.00 69.38 175 GLU A C 1
ATOM 1321 O O . GLU A 1 175 ? 19.587 7.317 -37.130 1.00 69.38 175 GLU A O 1
ATOM 1326 N N . THR A 1 176 ? 20.999 8.400 -35.797 1.00 74.94 176 THR A N 1
ATOM 1327 C CA . THR A 1 176 ? 21.645 7.162 -35.319 1.00 74.94 176 THR A CA 1
ATOM 1328 C C . THR A 1 176 ? 21.017 6.698 -34.004 1.00 74.94 176 THR A C 1
ATOM 1330 O O . THR A 1 176 ? 20.491 7.514 -33.237 1.00 74.94 176 THR A O 1
ATOM 1333 N N . ASP A 1 177 ? 21.103 5.400 -33.706 1.00 69.50 177 ASP A N 1
ATOM 1334 C CA . ASP A 1 177 ? 20.602 4.817 -32.453 1.00 69.50 177 ASP A CA 1
ATOM 1335 C C . ASP A 1 177 ? 21.197 5.513 -31.216 1.00 69.50 177 ASP A C 1
ATOM 1337 O O . ASP A 1 177 ? 20.505 5.726 -30.218 1.00 69.50 177 ASP A O 1
ATOM 1341 N N . GLU A 1 178 ? 22.459 5.952 -31.285 1.00 72.25 178 GLU A N 1
ATOM 1342 C CA . GLU A 1 178 ? 23.128 6.676 -30.200 1.00 72.25 178 GLU A CA 1
ATOM 1343 C C . GLU A 1 178 ? 22.501 8.050 -29.929 1.00 72.25 178 GLU A C 1
ATOM 1345 O O . GLU A 1 178 ? 22.407 8.461 -28.768 1.00 72.25 178 GLU A O 1
ATOM 1350 N N . LEU A 1 179 ? 22.050 8.760 -30.970 1.00 73.75 179 LEU A N 1
ATOM 1351 C CA . LEU A 1 179 ? 21.381 10.058 -30.830 1.00 73.75 179 LEU A CA 1
ATOM 1352 C C . LEU A 1 179 ? 19.996 9.894 -30.198 1.00 73.75 179 LEU A C 1
ATOM 1354 O O . LEU A 1 179 ? 19.652 10.628 -29.263 1.00 73.75 179 LEU A O 1
ATOM 1358 N N . VAL A 1 180 ? 19.234 8.884 -30.631 1.00 71.88 180 VAL A N 1
ATOM 1359 C CA . VAL A 1 180 ? 17.936 8.551 -30.026 1.00 71.88 180 VAL A CA 1
ATOM 1360 C C . VAL A 1 180 ? 18.108 8.125 -28.569 1.00 71.88 180 VAL A C 1
ATOM 1362 O O . VAL A 1 180 ? 17.414 8.637 -27.684 1.00 71.88 180 VAL A O 1
ATOM 1365 N N . ALA A 1 181 ? 19.073 7.249 -28.281 1.00 70.00 181 ALA A N 1
ATOM 1366 C CA . ALA A 1 181 ? 19.374 6.802 -26.926 1.00 70.00 181 ALA A CA 1
ATOM 1367 C C . ALA A 1 181 ? 19.826 7.963 -26.024 1.00 70.00 181 ALA A C 1
ATOM 1369 O O . ALA A 1 181 ? 19.348 8.092 -24.893 1.00 70.00 181 ALA A O 1
ATOM 1370 N N . GLY A 1 182 ? 20.700 8.847 -26.520 1.00 72.69 182 GLY A N 1
ATOM 1371 C CA . GLY A 1 182 ? 21.165 10.032 -25.796 1.00 72.69 182 GLY A CA 1
ATOM 1372 C C . GLY A 1 182 ? 20.022 10.980 -25.433 1.00 72.69 182 GLY A C 1
ATOM 1373 O O . GLY A 1 182 ? 19.939 11.468 -24.302 1.00 72.69 182 GLY A O 1
ATOM 1374 N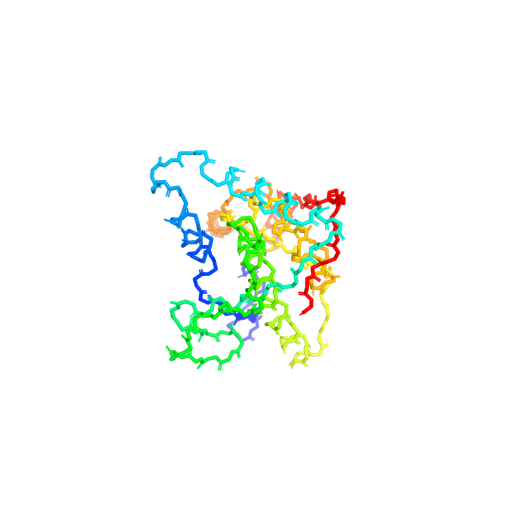 N . ARG A 1 183 ? 19.081 11.168 -26.358 1.00 73.69 183 ARG A N 1
ATOM 1375 C CA . ARG A 1 183 ? 17.887 11.988 -26.167 1.00 73.69 183 ARG A CA 1
ATOM 1376 C C . ARG A 1 183 ? 16.909 11.384 -25.157 1.00 73.69 183 ARG A C 1
ATOM 1378 O O . ARG A 1 183 ? 16.472 12.082 -24.244 1.00 73.69 183 ARG A O 1
ATOM 1385 N N . LEU A 1 184 ? 16.630 10.083 -25.240 1.00 69.56 184 LEU A N 1
ATOM 1386 C CA . LEU A 1 184 ? 15.822 9.373 -24.238 1.00 69.56 184 LEU A CA 1
ATOM 1387 C C . LEU A 1 184 ? 16.471 9.412 -22.843 1.00 69.56 184 LEU A C 1
ATOM 1389 O O . LEU A 1 184 ? 15.777 9.577 -21.838 1.00 69.56 184 LEU A O 1
ATOM 1393 N N . LYS A 1 185 ? 17.804 9.323 -22.769 1.00 67.38 185 LYS A N 1
ATOM 1394 C CA . LYS A 1 185 ? 18.572 9.426 -21.519 1.00 67.38 185 LYS A CA 1
ATOM 1395 C C . LYS A 1 185 ? 18.571 10.844 -20.939 1.00 67.38 185 LYS A C 1
ATOM 1397 O O . LYS A 1 185 ? 18.587 11.007 -19.725 1.00 67.38 185 LYS A O 1
ATOM 1402 N N . ALA A 1 186 ? 18.506 11.883 -21.769 1.00 66.56 186 ALA A N 1
ATOM 1403 C CA . ALA A 1 186 ? 18.311 13.251 -21.288 1.00 66.56 186 ALA A CA 1
ATOM 1404 C C . ALA A 1 186 ? 16.921 13.435 -20.649 1.00 66.56 186 ALA A C 1
ATOM 1406 O O . ALA A 1 186 ? 16.796 14.113 -19.628 1.00 66.56 186 ALA A O 1
ATOM 1407 N N . LEU A 1 187 ? 15.893 12.771 -21.194 1.00 63.19 187 LEU A N 1
ATOM 1408 C CA . LEU A 1 187 ? 14.525 12.803 -20.666 1.00 63.19 187 LEU A CA 1
ATOM 1409 C C . LEU A 1 187 ? 14.353 12.009 -19.365 1.00 63.19 187 LEU A C 1
ATOM 1411 O O . LEU A 1 187 ? 13.443 12.311 -18.599 1.00 63.19 187 LEU A O 1
ATOM 1415 N N . SER A 1 188 ? 15.244 11.066 -19.038 1.00 57.88 188 SER A N 1
ATOM 1416 C CA . SER A 1 188 ? 15.212 10.381 -17.734 1.00 57.88 188 SER A CA 1
ATOM 1417 C C . SER A 1 188 ? 15.495 11.321 -16.552 1.00 57.88 188 SER A C 1
ATOM 1419 O O . SER A 1 188 ? 15.353 10.922 -15.402 1.00 57.88 188 SER A O 1
ATOM 1421 N N . LYS A 1 189 ? 15.904 12.571 -16.816 1.00 54.97 189 LYS A N 1
ATOM 1422 C CA . LYS A 1 189 ? 16.012 13.636 -15.810 1.00 54.97 189 LYS A CA 1
ATOM 1423 C C . LYS A 1 189 ? 14.688 14.374 -15.563 1.00 54.97 189 LYS A C 1
ATOM 1425 O O . LYS A 1 189 ? 14.574 15.043 -14.543 1.00 54.97 189 LYS A O 1
ATOM 1430 N N . LEU A 1 190 ? 13.689 14.250 -16.448 1.00 52.09 190 LEU A N 1
ATOM 1431 C CA . LEU A 1 190 ? 12.354 14.851 -16.266 1.00 52.09 190 LEU A CA 1
ATOM 1432 C C . LEU A 1 190 ? 11.518 14.128 -15.208 1.00 52.09 190 LEU A C 1
ATOM 1434 O O . LEU A 1 190 ? 10.594 14.714 -14.657 1.00 52.09 190 LEU A O 1
ATOM 1438 N N . SER A 1 191 ? 11.856 12.881 -14.878 1.00 50.91 191 SER A N 1
ATOM 1439 C CA . SER A 1 191 ? 11.226 12.135 -13.789 1.00 50.91 191 SER A CA 1
ATOM 1440 C C . SER A 1 191 ? 11.806 12.485 -12.415 1.00 50.91 191 SER A C 1
ATOM 1442 O O . SER A 1 191 ? 11.703 11.655 -11.518 1.00 50.91 191 SER A O 1
ATOM 1444 N N . ALA A 1 192 ? 12.443 13.660 -12.261 1.00 45.09 192 ALA A N 1
ATOM 1445 C CA . ALA A 1 192 ? 13.124 14.101 -11.044 1.00 45.09 192 ALA A CA 1
ATOM 1446 C C . ALA A 1 192 ? 12.292 13.769 -9.795 1.00 45.09 192 ALA A C 1
ATOM 1448 O O . ALA A 1 192 ? 11.245 14.360 -9.518 1.00 45.09 192 ALA A O 1
ATOM 1449 N N . HIS A 1 193 ? 12.764 12.738 -9.100 1.00 56.09 193 HIS A N 1
ATOM 1450 C CA . HIS A 1 193 ? 12.110 12.126 -7.961 1.00 56.09 193 HIS A CA 1
ATOM 1451 C C . HIS A 1 193 ? 12.234 13.073 -6.775 1.00 56.09 193 HIS A C 1
ATOM 1453 O O . HIS A 1 193 ? 13.348 13.392 -6.359 1.00 56.09 193 HIS A O 1
ATOM 1459 N N . HIS A 1 194 ? 11.106 13.510 -6.228 1.00 54.41 194 HIS A N 1
ATOM 1460 C CA . HIS A 1 194 ? 11.102 14.169 -4.930 1.00 54.41 194 HIS A CA 1
ATOM 1461 C C . HIS A 1 194 ? 10.891 13.075 -3.884 1.00 54.41 194 HIS A C 1
ATOM 1463 O O . HIS A 1 194 ? 10.065 12.176 -4.075 1.00 54.41 194 HIS A O 1
ATOM 1469 N N . GLU A 1 195 ? 11.702 13.092 -2.826 1.00 55.06 195 GLU A N 1
ATOM 1470 C CA . GLU A 1 195 ? 11.473 12.223 -1.673 1.00 55.06 195 GLU A CA 1
ATOM 1471 C C . GLU A 1 195 ? 10.078 12.531 -1.130 1.00 55.06 195 GLU A C 1
ATOM 1473 O O . GLU A 1 195 ? 9.720 13.697 -0.960 1.00 55.06 195 GLU A O 1
ATOM 1478 N N . LEU A 1 196 ? 9.260 11.495 -0.949 1.00 53.81 196 LEU A N 1
ATOM 1479 C CA . LEU A 1 196 ? 7.832 11.677 -0.687 1.00 53.81 196 LEU A CA 1
ATOM 1480 C C . LEU A 1 196 ? 7.533 12.223 0.704 1.00 53.81 196 LEU A C 1
ATOM 1482 O O . LEU A 1 196 ? 6.397 12.615 0.961 1.00 53.81 196 LEU A O 1
ATOM 1486 N N . VAL A 1 197 ? 8.498 12.180 1.625 1.00 55.38 197 VAL A N 1
ATOM 1487 C CA . VAL A 1 197 ? 8.144 12.167 3.039 1.00 55.38 197 VAL A CA 1
ATOM 1488 C C . VAL A 1 197 ? 9.121 12.963 3.899 1.00 55.38 197 VAL A C 1
ATOM 1490 O O . VAL A 1 197 ? 10.263 12.565 4.115 1.00 55.38 197 VAL A O 1
ATOM 1493 N N . ALA A 1 198 ? 8.618 14.059 4.473 1.00 52.91 198 ALA A N 1
ATOM 1494 C CA . ALA A 1 198 ? 9.080 14.542 5.770 1.00 52.91 198 ALA A CA 1
ATOM 1495 C C . ALA A 1 198 ? 8.515 13.607 6.859 1.00 52.91 198 ALA A C 1
ATOM 1497 O O . ALA A 1 198 ? 7.367 13.179 6.733 1.00 52.91 198 ALA A O 1
ATOM 1498 N N . PRO A 1 199 ? 9.276 13.253 7.910 1.00 58.16 199 PRO A N 1
ATOM 1499 C CA . PRO A 1 199 ? 8.811 12.312 8.926 1.00 58.16 199 PRO A CA 1
ATOM 1500 C C . PRO A 1 199 ? 7.478 12.769 9.536 1.00 58.16 199 PRO A C 1
ATOM 1502 O O . PRO A 1 199 ? 7.395 13.859 10.102 1.00 58.16 199 PRO A O 1
ATOM 1505 N N . LEU A 1 200 ? 6.441 11.930 9.429 1.00 65.19 200 LEU A N 1
ATOM 1506 C CA . LEU A 1 200 ? 5.191 12.132 10.156 1.00 65.19 200 LEU A CA 1
ATOM 1507 C C . LEU A 1 200 ? 5.401 11.706 11.620 1.00 65.19 200 LEU A C 1
ATOM 1509 O O . LEU A 1 200 ? 6.038 10.677 11.858 1.00 65.19 200 LEU A O 1
ATOM 1513 N N . PRO A 1 201 ? 4.896 12.467 12.609 1.00 64.94 201 PRO A N 1
ATOM 1514 C CA . PRO A 1 201 ? 5.099 12.191 14.031 1.00 64.94 201 PRO A CA 1
ATOM 1515 C C . PRO A 1 201 ? 4.153 11.081 14.508 1.00 64.94 201 PRO A C 1
ATOM 1517 O O . PRO A 1 201 ? 3.284 11.307 15.346 1.00 64.94 201 PRO A O 1
ATOM 1520 N N . ILE A 1 202 ? 4.272 9.888 13.931 1.00 71.00 202 ILE A N 1
ATOM 1521 C CA . ILE A 1 202 ? 3.413 8.747 14.251 1.00 71.00 202 ILE A CA 1
ATOM 1522 C C . ILE A 1 202 ? 4.246 7.545 14.683 1.00 71.00 202 ILE A C 1
ATOM 1524 O O . ILE A 1 202 ? 5.430 7.432 14.359 1.00 71.00 202 ILE A O 1
ATOM 1528 N N . LYS A 1 203 ? 3.633 6.655 15.469 1.00 70.75 203 LYS A N 1
ATOM 1529 C CA . LYS A 1 203 ? 4.291 5.425 15.920 1.00 70.75 203 LYS A CA 1
ATOM 1530 C C . LYS A 1 203 ? 4.581 4.508 14.735 1.00 70.75 203 LYS A C 1
ATOM 1532 O O . LYS A 1 203 ? 3.870 4.541 13.733 1.00 70.75 203 LYS A O 1
ATOM 1537 N N . SER A 1 204 ? 5.595 3.655 14.878 1.00 74.00 204 SER A N 1
ATOM 1538 C CA . SER A 1 204 ? 5.911 2.648 13.866 1.00 74.00 204 SER A CA 1
ATOM 1539 C C . SER A 1 204 ? 4.680 1.789 13.532 1.00 74.00 204 SER A C 1
ATOM 1541 O O . SER A 1 204 ? 3.907 1.456 14.443 1.00 74.00 204 SER A O 1
ATOM 1543 N N . PRO A 1 205 ? 4.491 1.422 12.252 1.00 75.00 205 PRO A N 1
ATOM 1544 C CA . PRO A 1 205 ? 3.422 0.521 11.846 1.00 75.00 205 PRO A CA 1
ATOM 1545 C C . PRO A 1 205 ? 3.439 -0.796 12.622 1.00 75.00 205 PRO A C 1
ATOM 1547 O O . PRO A 1 205 ? 4.496 -1.243 13.076 1.00 75.00 205 PRO A O 1
ATOM 1550 N N . ILE A 1 206 ? 2.270 -1.416 12.783 1.00 77.00 206 ILE A N 1
ATOM 1551 C CA . ILE A 1 206 ? 2.181 -2.755 13.376 1.00 77.00 206 ILE A CA 1
ATOM 1552 C C . ILE A 1 206 ? 2.787 -3.771 12.398 1.00 77.00 206 ILE A C 1
ATOM 1554 O O . ILE A 1 206 ? 2.328 -3.883 11.256 1.00 77.00 206 ILE A O 1
ATOM 1558 N N . ALA A 1 207 ? 3.812 -4.486 12.877 1.00 57.09 207 ALA A N 1
ATOM 1559 C CA . ALA A 1 207 ? 4.544 -5.509 12.131 1.00 57.09 207 ALA A CA 1
ATOM 1560 C C . ALA A 1 207 ? 3.643 -6.649 11.647 1.00 57.09 207 ALA A C 1
ATOM 1562 O O . ALA A 1 207 ? 2.752 -7.073 12.418 1.00 57.09 207 ALA A O 1
#

Foldseek 3Di:
DQQDDPDPVRTDDDDDQDWPCLVVLLLVLLVVPDDNPPPCSSVVLLVLLLVLQADPPRFDKAKQSCCQHTGPPPHGRPDHIDIPRDDPPDDSSNVSNNSLLNSLQRVLRRVVVVCVVVVHDAQEDEDAEDVLVRLSSQLLNCLNNVHFYWYFPDRDPPVVVVVLVVQLVVCPVPDDSVVSVVVSVVCVCNRVTDRSDDDDPGDHRDD

pLDDT: mean 82.93, std 14.55, range [35.88, 97.56]

Radius of gyration: 20.13 Å; chains: 1; bounding box: 44×33×64 Å

Secondary structure (DSSP, 8-state):
-----SSGGG-------PPSSHHHHHHHHHHTTS-TT-TTHHHHHHHHHHHHHH-TT----EEE--BTB--TTT--TT---EEES--TT--HHHHHHHHHHHHHHHHHHHHHHHHHHTT---SEEEE-SGGGG-HHHHHHHHHHH-SEEEE-SSS-HHHHHHHHHHHHHT--SSS-HHHHHHHHHHHTTTT-PEE--PPPS-PPPP-

Sequence (207 aa):
PMPTAVGLNDAPWCVVAPMLRSGRVWDWVRGLRFDIDDPTADEALENLALQAAQKEDRLPVVFDTALGGERAPHWDAAASGALTGLVESHQIGDIALAALEGMSRTLGDCIKLMEQRYESSHEKMLLVGGPAKNALWNWITQQQTGKKTYATTFSDASLLGAALLGYGAMYDGCETDELVAGRLKALSKLSAHHELVAPLPIKSPIA